Protein AF-A0A8H6ISB4-F1 (afdb_monomer)

InterPro domains:
  IPR008733 Peroxisomal biogenesis factor 11 [PF05648] (95-305)

Organism: NCBI:txid2175873

Radius of gyration: 24.08 Å; Cα contacts (8 Å, |Δi|>4): 233; chains: 1; bounding box: 54×56×69 Å

pLDDT: mean 70.87, std 22.22, range [19.67, 95.62]

Secondary structure (DSSP, 8-state):
--HHHHHHHHHHHHHHTTSTHHHHHHHHHHSHHHHHHHHHHHHHHHHHHHH-HHHHHHHHHHHHHHS-----------------HHHHHHHHHHHHHHHHHHHHHHTTTHHHHHHHHHHHHHH-S---SSHHHHHHHHHHHHHHHHHHHHHHHHHHHHHHHT--TT--SSHHHHHHHHHHHHHHHHHHHHHHHHHHHHHHHHHHHHT-S-TT-----------------------------------S----HHHHHHHHHHHHHHHHHHHHHHHHHHTTSS---HHHHHHHHHHHHHHHHHHHHHHHHHHHHH--

Foldseek 3Di:
DPPVVVVVVVVCVVVCVPDCLVVVVVVVCPPLLNVLLVLLLLLLVLLQCLQPVVVNVVVVVVVCVVPDDPDDDDDDPPPDPPVPVVNVSVVSVVVSLVSVLVSLVSLLCCLVVLVVVLVVLVPDPDADPDPLSNVLSVLLSLLSNLLSLLNNLSNVLSQCSVVDPPRNPQDPVVSVVSNLVSLVSNLSSLVSVLVSLVSVLVCLVVVVDPLPPDDPLPPPDDDPDDDDDDDDDDDDDDDDDDDDDDDDDDPDSSNVSSVVSVLSSLLSVLVSCPSCVVNVVDVDRSNSNSVSSNSSSVSVVVVVVVVSVVVVVVVD

Sequence (316 aa):
MRSQTWSQLVRFCTDASTSGLVTDCLRVIIEADGIERLLRLMQAVLQTISSFRYPFLATLHLVLLVFQPTCISQNANIQNCNIDAASLYLVLFGLRDRLNLARRFFRLFRFLDAFSTVYVDLGSAKRPENALLRFVSYIDLLARTFNGMYLLTEALTLIDALQVDGLALLGKAKERVLKIEAMRFWFVALVSGICATLLRLYGTLRQDFPAGNAPSSTEMAPQKSPNTTRESVELSDGSRNASGGPPSGKQGPRSFEAGKLLRRLAALIFDVFIPGSVLGLVPAKSGIVGLAMICSSILTALDVWDRCGREVKAAR

Mean predicted aligned error: 14.25 Å

Solvent-accessible surface area (backbone atoms only — not comparable to full-atom values): 18054 Å² total; per-residue (Å²): 141,74,69,67,61,56,58,48,50,52,52,48,54,60,61,34,73,80,44,75,54,50,56,52,55,47,47,56,43,68,34,67,68,31,44,39,50,50,42,50,34,53,32,16,50,44,38,26,55,66,55,41,52,68,68,49,51,52,48,50,51,49,47,51,67,72,64,57,71,95,69,90,73,87,88,72,93,73,71,82,81,75,72,51,68,67,60,55,47,52,51,46,51,52,50,34,54,52,38,53,53,53,43,48,61,73,39,46,66,51,23,56,56,29,46,50,52,48,51,53,62,70,67,47,86,84,67,61,85,51,67,66,58,39,51,37,50,50,32,43,43,50,15,36,48,27,40,16,51,17,33,45,40,51,41,66,40,43,55,44,71,65,69,51,88,94,54,56,81,67,40,76,70,50,42,53,54,45,54,53,51,24,36,50,29,39,40,54,14,39,54,31,40,43,53,29,45,49,54,48,46,52,28,54,73,69,64,81,41,71,97,73,73,70,69,74,67,85,55,80,73,80,85,78,82,91,83,84,90,79,91,88,81,90,82,90,83,89,79,89,80,90,82,91,76,84,96,69,83,87,73,51,78,59,58,55,51,49,50,53,46,49,50,53,43,51,30,42,58,31,53,43,46,53,38,28,34,76,70,65,78,35,99,59,53,68,32,57,40,12,49,29,41,39,52,24,44,52,53,58,48,50,53,52,51,56,48,53,55,47,53,56,63,72,78,106

Structure (mmCIF, N/CA/C/O backbone):
data_AF-A0A8H6ISB4-F1
#
_entry.id   AF-A0A8H6ISB4-F1
#
loop_
_atom_site.group_PDB
_atom_site.id
_atom_site.type_symbol
_atom_site.label_atom_id
_atom_site.label_alt_id
_atom_site.label_comp_id
_atom_site.label_asym_id
_atom_site.label_entity_id
_atom_site.label_seq_id
_atom_site.pdbx_PDB_ins_code
_atom_site.Cartn_x
_atom_site.Cartn_y
_atom_site.Cartn_z
_atom_site.occupancy
_atom_site.B_iso_or_equiv
_atom_site.auth_seq_id
_atom_site.auth_comp_id
_atom_site.auth_asym_id
_atom_site.auth_atom_id
_atom_site.pdbx_PDB_model_num
ATOM 1 N N . MET A 1 1 ? -16.417 30.908 1.334 1.00 40.59 1 MET A N 1
ATOM 2 C CA . MET A 1 1 ? -15.917 29.987 2.388 1.00 40.59 1 MET A CA 1
ATOM 3 C C . MET A 1 1 ? -14.678 29.148 1.993 1.00 40.59 1 MET A C 1
ATOM 5 O O . MET A 1 1 ? -14.388 28.181 2.678 1.00 40.59 1 MET A O 1
ATOM 9 N N . ARG A 1 2 ? -13.886 29.508 0.960 1.00 39.62 2 ARG A N 1
ATOM 10 C CA . ARG A 1 2 ? -12.607 28.827 0.608 1.00 39.62 2 ARG A CA 1
ATOM 11 C C . ARG A 1 2 ? -11.344 29.694 0.779 1.00 39.62 2 ARG A C 1
ATOM 13 O O . ARG A 1 2 ? -10.242 29.188 0.617 1.00 39.62 2 ARG A O 1
ATOM 20 N N . SER A 1 3 ? -11.483 30.982 1.107 1.00 35.59 3 SER A N 1
ATOM 21 C CA . SER A 1 3 ? -10.355 31.927 1.202 1.00 35.59 3 SER A CA 1
ATOM 22 C C . SER A 1 3 ? -9.713 32.016 2.594 1.00 35.59 3 SER A C 1
ATOM 24 O O . SER A 1 3 ? -8.571 32.454 2.697 1.00 35.59 3 SER A O 1
ATOM 26 N N . GLN A 1 4 ? -10.399 31.567 3.655 1.00 39.00 4 GLN A N 1
ATOM 27 C CA . GLN A 1 4 ? -9.862 31.586 5.025 1.00 39.00 4 GLN A CA 1
ATOM 28 C C . GLN A 1 4 ? -8.880 30.442 5.313 1.00 39.00 4 GLN A C 1
ATOM 30 O O . GLN A 1 4 ? -8.012 30.589 6.164 1.00 39.00 4 GLN A O 1
ATOM 35 N N . THR A 1 5 ? -8.962 29.319 4.598 1.00 50.78 5 THR A N 1
ATOM 36 C CA . THR A 1 5 ? -8.071 28.173 4.833 1.00 50.78 5 THR A CA 1
ATOM 37 C C . THR A 1 5 ? -6.660 28.423 4.320 1.00 50.78 5 THR A C 1
ATOM 39 O O . THR A 1 5 ? -5.714 28.043 4.991 1.00 50.78 5 THR A O 1
ATOM 42 N N . TRP A 1 6 ? -6.492 29.112 3.187 1.00 37.78 6 TRP A N 1
ATOM 43 C CA . TRP A 1 6 ? -5.168 29.391 2.613 1.00 37.78 6 TRP A CA 1
ATOM 44 C C . TRP A 1 6 ? -4.384 30.449 3.386 1.00 37.78 6 TRP A C 1
ATOM 46 O O . TRP A 1 6 ? -3.190 30.289 3.605 1.00 37.78 6 TRP A O 1
ATOM 56 N N . SER A 1 7 ? -5.048 31.502 3.858 1.00 37.47 7 SER A N 1
ATOM 57 C CA . SER A 1 7 ? -4.406 32.532 4.683 1.00 37.47 7 SER A CA 1
ATOM 58 C C . SER A 1 7 ? -4.073 32.019 6.090 1.00 37.47 7 SER A C 1
ATOM 60 O O . SER A 1 7 ? -3.064 32.436 6.654 1.00 37.47 7 SER A O 1
ATOM 62 N N . GLN A 1 8 ? -4.838 31.058 6.626 1.00 47.25 8 GLN A N 1
ATOM 63 C CA . GLN A 1 8 ? -4.436 30.321 7.829 1.00 47.25 8 GLN A CA 1
ATOM 64 C C . GLN A 1 8 ? -3.320 29.307 7.568 1.00 47.25 8 GLN A C 1
ATOM 66 O O . GLN A 1 8 ? -2.456 29.164 8.422 1.00 47.25 8 GLN A O 1
ATOM 71 N N . LEU A 1 9 ? -3.275 28.672 6.392 1.00 44.53 9 LEU A N 1
ATOM 72 C CA . LEU A 1 9 ? -2.182 27.779 5.993 1.00 44.53 9 LEU A CA 1
ATOM 73 C C . LEU A 1 9 ? -0.852 28.540 5.888 1.00 44.53 9 LEU A C 1
ATOM 75 O O . LEU A 1 9 ? 0.153 28.096 6.425 1.00 44.53 9 LEU A O 1
ATOM 79 N N . VAL A 1 10 ? -0.864 29.718 5.254 1.00 49.31 10 VAL A N 1
ATOM 80 C CA . VAL A 1 10 ? 0.325 30.569 5.103 1.00 49.31 10 VAL A CA 1
ATOM 81 C C . VAL A 1 10 ? 0.765 31.125 6.454 1.00 49.31 10 VAL A C 1
ATOM 83 O O . VAL A 1 10 ? 1.941 31.010 6.774 1.00 49.31 10 VAL A O 1
ATOM 86 N N . ARG A 1 11 ? -0.165 31.631 7.284 1.00 48.59 11 ARG A N 1
ATOM 87 C CA . ARG A 1 11 ? 0.162 32.108 8.640 1.00 48.59 11 ARG A CA 1
ATOM 88 C C . ARG A 1 11 ? 0.711 30.991 9.530 1.00 48.59 11 ARG A C 1
ATOM 90 O O . ARG A 1 11 ? 1.708 31.217 10.204 1.00 48.59 11 ARG A O 1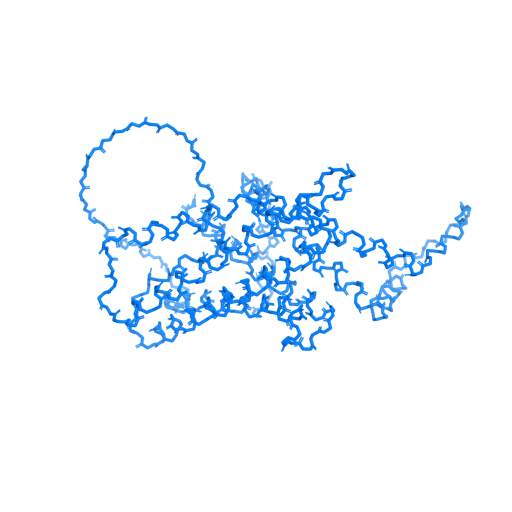
ATOM 97 N N . PHE A 1 12 ? 0.136 29.790 9.458 1.00 49.59 12 PHE A N 1
ATOM 98 C CA . PHE A 1 12 ? 0.625 28.609 10.172 1.00 49.59 12 PHE A CA 1
ATOM 99 C C . PHE A 1 12 ? 2.007 28.162 9.681 1.00 49.59 12 PHE A C 1
ATOM 101 O O . PHE A 1 12 ? 2.844 27.808 10.499 1.00 49.59 12 PHE A O 1
ATOM 108 N N . CYS A 1 13 ? 2.297 28.234 8.378 1.00 43.19 13 CYS A N 1
ATOM 109 C CA . CYS A 1 13 ? 3.636 27.951 7.854 1.00 43.19 13 CYS A CA 1
ATOM 110 C C . CYS A 1 13 ? 4.685 28.980 8.315 1.00 43.19 13 CYS A C 1
ATOM 112 O O . CYS A 1 13 ? 5.812 28.590 8.608 1.00 43.19 13 CYS A O 1
ATOM 114 N N . THR A 1 14 ? 4.328 30.265 8.433 1.00 48.50 14 THR A N 1
ATOM 115 C CA . THR A 1 14 ? 5.225 31.293 9.001 1.00 48.50 14 THR A CA 1
ATOM 116 C C . THR A 1 14 ? 5.439 31.148 10.510 1.00 48.50 14 THR A C 1
ATOM 118 O O . THR A 1 14 ? 6.574 31.292 10.950 1.00 48.50 14 THR A O 1
ATOM 121 N N . ASP A 1 15 ? 4.410 30.802 11.293 1.00 44.00 15 ASP A N 1
ATOM 122 C CA . ASP A 1 15 ? 4.543 30.585 12.749 1.00 44.00 15 ASP A CA 1
ATOM 123 C C . ASP A 1 15 ? 5.196 29.230 13.096 1.00 44.00 15 ASP A C 1
ATOM 125 O O . ASP A 1 15 ? 5.860 29.089 14.122 1.00 44.00 15 ASP A O 1
ATOM 129 N N . ALA A 1 16 ? 5.059 28.215 12.238 1.00 45.88 16 ALA A N 1
ATOM 130 C CA . ALA A 1 16 ? 5.734 26.928 12.416 1.00 45.88 16 ALA A CA 1
ATOM 131 C C . ALA A 1 16 ? 7.253 27.031 12.185 1.00 45.88 16 ALA A C 1
ATOM 133 O O . ALA A 1 16 ? 8.009 26.249 12.757 1.00 45.88 16 ALA A O 1
ATOM 134 N N . SER A 1 17 ? 7.713 28.012 11.399 1.00 44.78 17 SER A N 1
ATOM 135 C CA . SER A 1 17 ? 9.134 28.214 11.089 1.00 44.78 17 SER A CA 1
ATOM 136 C C . SER A 1 17 ? 9.990 28.633 12.296 1.00 44.78 17 SER A C 1
ATOM 138 O O . SER A 1 17 ? 11.215 28.595 12.195 1.00 44.78 17 SER A O 1
ATOM 140 N N . THR A 1 18 ? 9.385 29.030 13.419 1.00 48.88 18 THR A N 1
ATOM 141 C CA . THR A 1 18 ? 10.084 29.511 14.628 1.00 48.88 18 THR A CA 1
ATOM 142 C C . THR A 1 18 ? 9.987 28.566 15.830 1.00 48.88 18 THR A C 1
ATOM 144 O O . THR A 1 18 ? 10.591 28.834 16.865 1.00 48.88 18 THR A O 1
ATOM 147 N N . SER A 1 19 ? 9.288 27.435 15.714 1.00 51.38 19 SER A N 1
ATOM 148 C CA . SER A 1 19 ? 9.124 26.453 16.795 1.00 51.38 19 SER A CA 1
ATOM 149 C C . SER A 1 19 ? 9.676 25.088 16.373 1.00 51.38 19 SER A C 1
ATOM 151 O O . SER A 1 19 ? 9.728 24.783 15.184 1.00 51.38 19 SER A O 1
ATOM 153 N N . GLY A 1 20 ? 10.059 24.224 17.325 1.00 55.28 20 GLY A N 1
ATOM 154 C CA . GLY A 1 20 ? 10.520 22.834 17.088 1.00 55.28 20 GLY A CA 1
ATOM 155 C C . GLY A 1 20 ? 9.545 21.924 16.309 1.00 55.28 20 GLY A C 1
ATOM 156 O O . GLY A 1 20 ? 9.798 20.744 16.117 1.00 55.28 20 GLY A O 1
ATOM 157 N N . LEU A 1 21 ? 8.458 22.498 15.809 1.00 56.12 21 LEU A N 1
ATOM 158 C CA . LEU A 1 21 ? 7.312 21.93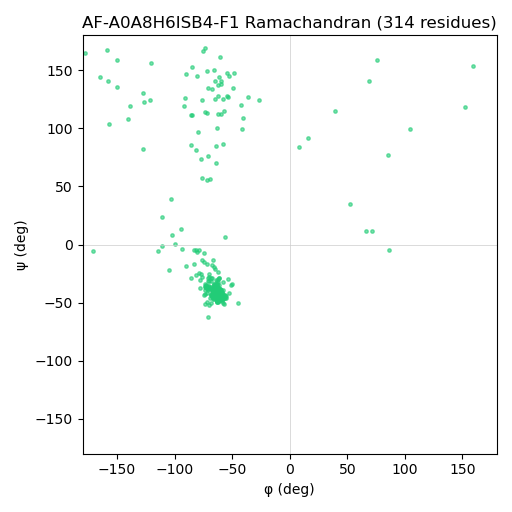7 15.118 1.00 56.12 21 LEU A CA 1
ATOM 159 C C . LEU A 1 21 ? 7.609 21.607 13.645 1.00 56.12 21 LEU A C 1
ATOM 161 O O . LEU A 1 21 ? 7.171 20.570 13.145 1.00 56.12 21 LEU A O 1
ATOM 165 N N . VAL A 1 22 ? 8.407 22.438 12.955 1.00 61.31 22 VAL A N 1
ATOM 166 C CA . VAL A 1 22 ? 8.986 22.059 11.650 1.00 61.31 22 VAL A CA 1
ATOM 167 C C . VAL A 1 22 ? 9.923 20.874 11.835 1.00 61.31 22 VAL A C 1
ATOM 169 O O . VAL A 1 22 ? 9.891 19.950 11.030 1.00 61.31 22 VAL A O 1
ATOM 172 N N . THR A 1 23 ? 10.690 20.845 12.923 1.00 59.94 23 THR A N 1
ATOM 173 C CA . THR A 1 23 ? 11.586 19.732 13.247 1.00 59.94 23 THR A CA 1
ATOM 174 C C . THR A 1 23 ? 10.813 18.438 13.511 1.00 59.94 23 THR A C 1
ATOM 176 O O . THR A 1 23 ? 11.225 17.396 13.012 1.00 59.94 23 THR A O 1
ATOM 179 N N . ASP A 1 24 ? 9.673 18.492 14.204 1.00 62.19 24 ASP A N 1
ATOM 180 C CA . ASP A 1 24 ? 8.828 17.319 14.473 1.00 62.19 24 ASP A CA 1
ATOM 181 C C . ASP A 1 24 ? 8.098 16.818 13.217 1.00 62.19 24 ASP A C 1
ATOM 183 O O . ASP A 1 24 ? 8.082 15.618 12.942 1.00 62.19 24 ASP A O 1
ATOM 187 N N . CYS A 1 25 ? 7.568 17.720 12.384 1.00 61.84 25 CYS A N 1
ATOM 188 C CA . CYS A 1 25 ? 6.976 17.338 11.097 1.00 61.84 25 CYS A CA 1
ATOM 189 C C . CYS A 1 25 ? 8.029 16.769 10.137 1.00 61.84 25 CYS A C 1
ATOM 191 O O . CYS A 1 25 ? 7.788 15.759 9.476 1.00 61.84 25 CYS A O 1
ATOM 193 N N . LEU A 1 26 ? 9.213 17.387 10.076 1.00 63.62 26 LEU A N 1
ATOM 194 C CA . LEU A 1 26 ? 10.339 16.863 9.308 1.00 63.62 26 LEU A CA 1
ATOM 195 C C . LEU A 1 26 ? 10.783 15.511 9.855 1.00 63.62 26 LEU A C 1
ATOM 197 O O . LEU A 1 26 ? 11.050 14.620 9.062 1.00 63.62 26 LEU A O 1
ATOM 201 N N . ARG A 1 27 ? 10.796 15.310 11.176 1.00 64.19 27 ARG A N 1
ATOM 202 C CA . ARG A 1 27 ? 11.126 14.018 11.785 1.00 64.19 27 ARG A CA 1
ATOM 203 C C . ARG A 1 27 ? 10.157 12.928 11.328 1.00 64.19 27 ARG A C 1
ATOM 205 O O . ARG A 1 27 ? 10.622 11.892 10.876 1.00 64.19 27 ARG A O 1
ATOM 212 N N . VAL A 1 28 ? 8.848 13.184 11.334 1.00 66.31 28 VAL A N 1
ATOM 213 C CA . VAL A 1 28 ? 7.834 12.226 10.844 1.00 66.31 28 VAL A CA 1
ATOM 214 C C . VAL A 1 28 ? 7.977 11.945 9.340 1.00 66.31 28 VAL A C 1
ATOM 216 O O . VAL A 1 28 ? 7.742 10.827 8.885 1.00 66.31 28 VAL A O 1
ATOM 219 N N . ILE A 1 29 ? 8.391 12.935 8.544 1.00 66.44 29 ILE A N 1
ATOM 220 C CA . ILE A 1 29 ? 8.666 12.748 7.108 1.00 66.44 29 ILE A CA 1
ATOM 221 C C . ILE A 1 29 ? 9.970 11.962 6.880 1.00 66.44 29 ILE A C 1
ATOM 223 O O . ILE A 1 29 ? 10.056 11.186 5.928 1.00 66.44 29 ILE A O 1
ATOM 227 N N . ILE A 1 30 ? 10.975 12.166 7.733 1.00 69.06 30 ILE A N 1
ATOM 228 C CA . ILE A 1 30 ? 12.309 11.551 7.652 1.00 69.06 30 ILE A CA 1
ATOM 229 C C . ILE A 1 30 ? 12.330 10.150 8.281 1.00 69.06 30 ILE A C 1
ATOM 231 O O . ILE A 1 30 ? 13.228 9.360 7.992 1.00 69.06 30 ILE A O 1
ATOM 235 N N . GLU A 1 31 ? 11.335 9.788 9.093 1.00 76.88 31 GLU A N 1
ATOM 236 C CA . GLU A 1 31 ? 11.133 8.400 9.502 1.00 76.88 31 GLU A CA 1
ATOM 237 C C . GLU A 1 31 ? 11.033 7.485 8.271 1.00 76.88 31 GLU A C 1
ATOM 239 O O . GLU A 1 31 ? 10.539 7.877 7.209 1.00 76.88 31 GLU A O 1
ATOM 244 N N . ALA A 1 32 ? 11.504 6.242 8.409 1.00 70.44 32 ALA A N 1
ATOM 245 C CA . ALA A 1 32 ? 11.580 5.277 7.308 1.00 70.44 32 ALA A CA 1
ATOM 246 C C . ALA A 1 32 ? 10.243 5.131 6.551 1.00 70.44 32 ALA A C 1
ATOM 248 O O . ALA A 1 32 ? 10.217 5.003 5.325 1.00 70.44 32 ALA A O 1
ATOM 249 N N . ASP A 1 33 ? 9.132 5.234 7.280 1.00 71.75 33 ASP A N 1
ATOM 250 C CA . ASP A 1 33 ? 7.775 5.197 6.744 1.00 71.75 33 ASP A CA 1
ATOM 251 C C . ASP A 1 33 ? 7.405 6.442 5.919 1.00 71.75 33 ASP A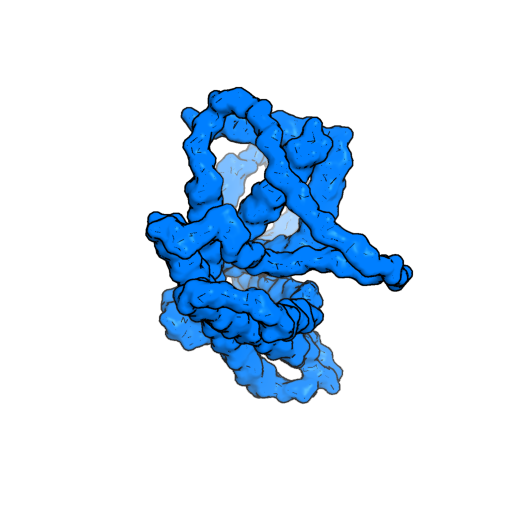 C 1
ATOM 253 O O . ASP A 1 33 ? 6.703 6.328 4.909 1.00 71.75 33 ASP A O 1
ATOM 257 N N . GLY A 1 34 ? 7.862 7.628 6.329 1.00 75.38 34 GLY A N 1
ATOM 258 C CA . GLY A 1 34 ? 7.679 8.880 5.596 1.00 75.38 34 GLY A CA 1
ATOM 259 C C . GLY A 1 34 ? 8.477 8.890 4.292 1.00 75.38 34 GLY A C 1
ATOM 260 O O . GLY A 1 34 ? 7.934 9.219 3.231 1.00 75.38 34 GLY A O 1
ATOM 261 N N . ILE A 1 35 ? 9.721 8.404 4.341 1.00 83.62 35 ILE A N 1
ATOM 262 C CA . ILE A 1 35 ? 10.580 8.252 3.161 1.00 83.62 35 ILE A CA 1
ATOM 263 C C . ILE A 1 35 ? 9.972 7.251 2.172 1.00 83.62 35 ILE A C 1
ATOM 265 O O . ILE A 1 35 ? 9.883 7.546 0.980 1.00 83.62 35 ILE A O 1
ATOM 269 N N . GLU A 1 36 ? 9.483 6.095 2.631 1.00 85.25 36 GLU A N 1
ATOM 270 C CA . GLU A 1 36 ? 8.832 5.113 1.754 1.00 85.25 36 GLU A CA 1
ATOM 271 C C . GLU A 1 36 ? 7.625 5.718 1.012 1.00 85.25 36 GLU A C 1
ATOM 273 O O . GLU A 1 36 ? 7.450 5.512 -0.197 1.00 85.25 36 GLU A O 1
ATOM 278 N N . ARG A 1 37 ? 6.805 6.508 1.718 1.00 83.44 37 ARG A N 1
ATOM 279 C CA . ARG A 1 37 ? 5.641 7.205 1.146 1.00 83.44 37 ARG A CA 1
ATOM 280 C C . ARG A 1 37 ? 6.051 8.268 0.132 1.00 83.44 37 ARG A C 1
ATOM 282 O O . ARG A 1 37 ? 5.415 8.365 -0.921 1.00 83.44 37 ARG A O 1
ATOM 289 N N . LEU A 1 38 ? 7.118 9.019 0.404 1.00 85.62 38 LEU A N 1
ATOM 290 C CA . LEU A 1 38 ? 7.675 9.994 -0.534 1.00 85.62 38 LEU A CA 1
ATOM 291 C C . LEU A 1 38 ? 8.184 9.304 -1.803 1.00 85.62 38 LEU A C 1
ATOM 293 O O . LEU A 1 38 ? 7.817 9.696 -2.909 1.00 85.62 38 LEU A O 1
ATOM 297 N N . LEU A 1 39 ? 8.949 8.221 -1.656 1.00 87.19 39 LEU A N 1
ATOM 298 C CA . LEU A 1 39 ? 9.422 7.416 -2.782 1.00 87.19 39 LEU A CA 1
ATOM 299 C C . LEU A 1 39 ? 8.251 6.831 -3.583 1.00 87.19 39 LEU A C 1
ATOM 301 O O . LEU A 1 39 ? 8.298 6.789 -4.813 1.00 87.19 39 LEU A O 1
ATOM 305 N N . ARG A 1 40 ? 7.169 6.412 -2.910 1.00 88.00 40 ARG A N 1
ATOM 306 C CA . ARG A 1 40 ? 5.934 5.952 -3.564 1.00 88.00 40 ARG A CA 1
ATOM 307 C C . ARG A 1 40 ? 5.282 7.068 -4.378 1.00 88.00 40 ARG A C 1
ATOM 309 O O . ARG A 1 40 ? 4.866 6.797 -5.504 1.00 88.00 40 ARG A O 1
ATOM 316 N N . LEU A 1 41 ? 5.226 8.290 -3.851 1.00 88.06 41 LEU A N 1
ATOM 317 C CA . LEU A 1 41 ? 4.700 9.450 -4.570 1.00 88.06 41 LEU A CA 1
ATOM 318 C C . LEU A 1 41 ? 5.577 9.803 -5.780 1.00 88.06 41 LEU A C 1
ATOM 320 O O . LEU A 1 41 ? 5.054 9.969 -6.879 1.00 88.06 41 LEU A O 1
ATOM 324 N N . MET A 1 42 ? 6.903 9.839 -5.614 1.00 86.94 42 MET A N 1
ATOM 325 C CA . MET A 1 42 ? 7.847 10.091 -6.710 1.00 86.94 42 MET A CA 1
ATOM 326 C C . MET A 1 42 ? 7.707 9.053 -7.826 1.00 86.94 42 MET A C 1
ATOM 328 O O . MET A 1 42 ? 7.603 9.410 -8.999 1.00 86.94 42 MET A O 1
ATOM 332 N N . GLN A 1 43 ? 7.626 7.767 -7.471 1.00 89.50 43 GLN A N 1
ATOM 333 C CA . GLN A 1 43 ? 7.388 6.698 -8.438 1.00 89.50 43 GLN A CA 1
ATOM 334 C C . GLN A 1 43 ? 6.067 6.901 -9.194 1.00 89.50 43 GLN A C 1
ATOM 336 O O . GLN A 1 43 ? 6.020 6.715 -10.411 1.00 89.50 43 GLN A O 1
ATOM 341 N N . ALA A 1 44 ? 5.001 7.285 -8.491 1.00 87.50 44 ALA A N 1
ATOM 342 C CA . ALA A 1 44 ? 3.685 7.505 -9.082 1.00 87.50 44 ALA A CA 1
ATOM 343 C C . ALA A 1 44 ? 3.678 8.693 -10.059 1.00 87.50 44 ALA A C 1
ATOM 345 O O . ALA A 1 44 ? 3.096 8.608 -11.144 1.00 87.50 44 ALA A O 1
ATOM 346 N N . VAL A 1 45 ? 4.381 9.775 -9.714 1.00 86.38 45 VAL A N 1
ATOM 347 C CA . VAL A 1 45 ? 4.570 10.944 -10.583 1.00 86.38 45 VAL A CA 1
ATOM 348 C C . VAL A 1 45 ? 5.333 10.556 -11.848 1.00 86.38 45 VAL A C 1
ATOM 350 O O . VAL A 1 45 ? 4.854 10.820 -12.948 1.00 86.38 45 VAL A O 1
ATOM 353 N N . LEU A 1 46 ? 6.458 9.847 -11.724 1.00 85.12 46 LEU A N 1
ATOM 354 C CA . LEU A 1 46 ? 7.238 9.389 -12.881 1.00 85.12 46 LEU A CA 1
ATOM 355 C C . LEU A 1 46 ? 6.441 8.430 -13.777 1.00 85.12 46 LEU A C 1
ATOM 357 O O . LEU A 1 46 ? 6.493 8.524 -15.005 1.00 85.12 46 LEU A O 1
ATOM 361 N N . GLN A 1 47 ? 5.652 7.535 -13.183 1.00 85.69 47 GLN A N 1
ATOM 362 C CA . GLN A 1 47 ? 4.750 6.645 -13.915 1.00 85.69 47 GLN A CA 1
ATOM 363 C C . GLN A 1 47 ? 3.652 7.417 -14.663 1.00 85.69 47 GLN A C 1
ATOM 365 O O . GLN A 1 47 ? 3.297 7.063 -15.788 1.00 85.69 47 GLN A O 1
ATOM 370 N N . THR A 1 48 ? 3.130 8.485 -14.065 1.00 85.31 48 THR A N 1
ATOM 371 C CA . THR A 1 48 ? 2.128 9.356 -14.691 1.00 85.31 48 THR A CA 1
ATOM 372 C C . THR A 1 48 ? 2.749 10.130 -15.856 1.00 85.31 48 THR A C 1
ATOM 374 O O . THR A 1 48 ? 2.249 10.047 -16.976 1.00 85.31 48 THR A O 1
ATOM 377 N N . ILE A 1 49 ? 3.893 10.787 -15.639 1.00 81.12 49 ILE A N 1
ATOM 378 C CA . ILE A 1 49 ? 4.611 11.562 -16.666 1.00 81.12 49 ILE A CA 1
ATOM 379 C C . ILE A 1 49 ? 4.997 10.678 -17.859 1.00 81.12 49 ILE A C 1
ATOM 381 O O . ILE A 1 49 ? 4.752 11.045 -19.006 1.00 81.12 49 ILE A O 1
ATOM 385 N N . SER A 1 50 ? 5.539 9.483 -17.602 1.00 77.25 50 SER A N 1
ATOM 386 C CA . SER A 1 50 ? 5.909 8.536 -18.666 1.00 77.25 50 SER A CA 1
ATOM 387 C C . SER A 1 50 ? 4.706 8.032 -19.472 1.00 77.25 50 SER A C 1
ATOM 389 O O . SER A 1 50 ? 4.840 7.771 -20.666 1.00 77.25 50 SER A O 1
ATOM 391 N N . SER A 1 51 ? 3.524 7.932 -18.856 1.00 78.31 51 SER A N 1
ATOM 392 C CA . SER A 1 51 ? 2.313 7.425 -19.514 1.00 78.31 51 SER A CA 1
ATOM 393 C C . SER A 1 51 ? 1.530 8.503 -20.278 1.00 78.31 51 SER A C 1
ATOM 395 O O . SER A 1 51 ? 0.870 8.190 -21.266 1.00 78.31 51 SER A O 1
ATOM 397 N N . PHE A 1 52 ? 1.602 9.769 -19.854 1.00 72.38 52 PHE A N 1
ATOM 398 C CA . PHE A 1 52 ? 0.885 10.907 -20.449 1.00 72.38 52 PHE A CA 1
ATOM 399 C C . PHE A 1 52 ? 1.791 11.787 -21.329 1.00 72.38 52 PHE A C 1
ATOM 401 O O . PHE A 1 52 ? 1.662 13.010 -21.363 1.00 72.38 52 PHE A O 1
ATOM 408 N N . ARG A 1 53 ? 2.693 11.145 -22.080 1.00 65.12 53 ARG A N 1
ATOM 409 C CA . ARG A 1 53 ? 3.741 11.758 -22.914 1.00 65.12 53 ARG A CA 1
ATOM 410 C C . ARG A 1 53 ? 3.275 12.945 -23.768 1.00 65.12 53 ARG A C 1
ATOM 412 O O . ARG A 1 53 ? 3.905 13.992 -23.730 1.00 65.12 53 ARG A O 1
ATOM 419 N N . TYR A 1 54 ? 2.184 12.800 -24.518 1.00 59.56 54 TYR A N 1
ATOM 420 C CA . TYR A 1 54 ? 1.703 13.834 -25.445 1.00 59.56 54 TYR A CA 1
ATOM 421 C C . TYR A 1 54 ? 1.042 15.042 -24.760 1.00 59.56 54 TYR A C 1
ATOM 423 O O . TYR A 1 54 ? 1.468 16.163 -25.031 1.00 59.56 54 TYR A O 1
ATOM 431 N N . PRO A 1 55 ? 0.062 14.881 -23.848 1.00 61.28 55 PRO A N 1
ATOM 432 C CA . PRO A 1 55 ? -0.539 16.029 -23.171 1.00 61.28 55 PRO A CA 1
ATOM 433 C C . PRO A 1 55 ? 0.430 16.722 -22.203 1.00 61.28 55 PRO A C 1
ATOM 435 O O . PRO A 1 55 ? 0.347 17.938 -22.062 1.00 61.28 55 PRO A O 1
ATOM 438 N N . PHE A 1 56 ? 1.369 15.994 -21.580 1.00 60.12 56 PHE A N 1
ATOM 439 C CA . PHE A 1 56 ? 2.373 16.574 -20.679 1.00 60.12 56 PHE A CA 1
ATOM 440 C C . PHE A 1 56 ? 3.454 17.360 -21.430 1.00 60.12 56 PHE A C 1
ATOM 442 O O . PHE A 1 56 ? 3.779 18.468 -21.024 1.00 60.12 56 PHE A O 1
ATOM 449 N N . LEU A 1 57 ? 3.970 16.847 -22.555 1.00 60.94 57 LEU A N 1
ATOM 450 C CA . LEU A 1 57 ? 4.892 17.617 -23.401 1.00 60.94 57 LEU A CA 1
ATOM 451 C C . LEU A 1 57 ? 4.200 18.842 -24.010 1.00 60.94 57 LEU A C 1
ATOM 453 O O . LEU A 1 57 ? 4.805 19.905 -24.046 1.00 60.94 57 LEU A O 1
ATOM 457 N N . ALA A 1 58 ? 2.929 18.731 -24.412 1.00 57.78 58 ALA A N 1
ATOM 458 C CA . ALA A 1 58 ? 2.159 19.868 -24.913 1.00 57.78 58 ALA A CA 1
ATOM 459 C C . ALA A 1 58 ? 1.920 20.935 -23.831 1.00 57.78 58 ALA A C 1
ATOM 461 O O . ALA A 1 58 ? 2.089 22.120 -24.099 1.00 57.78 58 ALA A O 1
ATOM 462 N N . THR A 1 59 ? 1.582 20.538 -22.599 1.00 60.47 59 THR A N 1
ATOM 463 C CA . THR A 1 59 ? 1.405 21.490 -21.487 1.00 60.47 59 THR A CA 1
ATOM 464 C C . THR A 1 59 ? 2.723 22.059 -20.986 1.00 60.47 59 THR A C 1
ATOM 466 O O . THR A 1 59 ? 2.770 23.245 -20.705 1.00 60.47 59 THR A O 1
ATOM 469 N N . LEU A 1 60 ? 3.804 21.281 -20.923 1.00 61.28 60 LEU A N 1
ATOM 470 C CA . LEU A 1 60 ? 5.131 21.772 -20.546 1.00 61.28 60 LEU A CA 1
ATOM 471 C C . LEU A 1 60 ? 5.696 22.718 -21.613 1.00 61.28 60 LEU A C 1
ATOM 473 O O . LEU A 1 60 ? 6.276 23.739 -21.263 1.00 61.28 60 LEU A O 1
ATOM 477 N N . HIS A 1 61 ? 5.473 22.434 -22.898 1.00 60.56 61 HIS A N 1
ATOM 478 C CA . HIS A 1 61 ? 5.820 23.339 -23.994 1.00 60.56 61 HIS A CA 1
ATOM 479 C C . HIS A 1 61 ? 4.984 24.626 -23.952 1.00 60.56 61 HIS A C 1
ATOM 481 O O . HIS A 1 61 ? 5.533 25.710 -24.104 1.00 60.56 61 HIS A O 1
ATOM 487 N N . LEU A 1 62 ? 3.683 24.531 -23.655 1.00 56.69 62 LEU A N 1
ATOM 488 C CA . LEU A 1 62 ? 2.799 25.689 -23.488 1.00 56.69 62 LEU A CA 1
ATOM 489 C C . LEU A 1 62 ? 3.167 26.513 -22.245 1.00 56.69 62 LEU A C 1
ATOM 491 O O . LEU A 1 62 ? 3.201 27.733 -22.308 1.00 56.69 62 LEU A O 1
ATOM 495 N N . VAL A 1 63 ? 3.522 25.868 -21.133 1.00 65.00 63 VAL A N 1
ATOM 496 C CA . VAL A 1 63 ? 4.016 26.525 -19.916 1.00 65.00 63 VAL A CA 1
ATOM 497 C C . VAL A 1 63 ? 5.377 27.172 -20.170 1.00 65.00 63 VAL A C 1
ATOM 499 O O . VAL A 1 63 ? 5.553 28.320 -19.801 1.00 65.00 63 VAL A O 1
ATOM 502 N N . LEU A 1 64 ? 6.318 26.518 -20.858 1.00 62.94 64 LEU A N 1
ATOM 503 C CA . LEU A 1 64 ? 7.590 27.140 -21.250 1.00 62.94 64 LEU A CA 1
ATOM 504 C C . LEU A 1 64 ? 7.395 28.318 -22.213 1.00 62.94 64 LEU A C 1
ATOM 506 O O . LEU A 1 64 ? 8.117 29.300 -22.094 1.00 62.94 64 LEU A O 1
ATOM 510 N N . LEU A 1 65 ? 6.411 28.255 -23.118 1.00 56.50 65 LEU A N 1
ATOM 511 C CA . LEU A 1 65 ? 6.025 29.378 -23.982 1.00 56.50 65 LEU A CA 1
ATOM 512 C C . LEU A 1 65 ? 5.411 30.539 -23.186 1.00 56.50 65 LEU A C 1
ATOM 514 O O . LEU A 1 65 ? 5.670 31.694 -23.500 1.00 56.50 65 LEU A O 1
ATOM 518 N N . VAL A 1 66 ? 4.624 30.243 -22.149 1.00 61.50 66 VAL A N 1
ATOM 519 C CA . VAL A 1 66 ? 3.989 31.248 -21.277 1.00 61.50 66 VAL A CA 1
ATOM 520 C C . VAL A 1 66 ? 4.974 31.843 -20.262 1.00 61.50 66 VAL A C 1
ATOM 522 O O . VAL A 1 66 ? 4.838 33.004 -19.889 1.00 61.50 66 VAL A O 1
ATOM 525 N N . PHE A 1 67 ? 5.968 31.069 -19.823 1.00 53.53 67 PHE A N 1
ATOM 526 C CA . PHE A 1 67 ? 6.958 31.462 -18.820 1.00 53.53 67 PHE A CA 1
ATOM 527 C C . PHE A 1 67 ? 8.317 31.853 -19.405 1.00 53.53 67 PHE A C 1
ATOM 529 O O . PHE A 1 67 ? 9.234 32.064 -18.616 1.00 53.53 67 PHE A O 1
ATOM 536 N N . GLN A 1 68 ? 8.485 31.984 -20.729 1.00 50.22 68 GLN A N 1
ATOM 537 C CA . GLN A 1 68 ? 9.681 32.642 -21.263 1.00 50.22 68 GLN A CA 1
ATOM 538 C C . GLN A 1 68 ? 9.723 34.081 -20.728 1.00 50.22 68 GLN A C 1
ATOM 540 O O . GLN A 1 68 ? 8.895 34.901 -21.132 1.00 50.22 68 GLN A O 1
ATOM 545 N N . PRO A 1 69 ? 10.684 34.442 -19.856 1.00 45.88 69 PRO A N 1
ATOM 546 C CA . PRO A 1 69 ? 10.999 35.839 -19.668 1.00 45.88 69 PRO A CA 1
ATOM 547 C C . PRO A 1 69 ? 11.703 36.280 -20.951 1.00 45.88 69 PRO A C 1
ATOM 549 O O . PRO A 1 69 ? 12.579 35.584 -21.469 1.00 45.88 69 PRO A O 1
ATOM 552 N N . THR A 1 70 ? 11.325 37.435 -21.478 1.00 45.50 70 THR A N 1
ATOM 553 C CA . THR A 1 70 ? 12.075 38.146 -22.511 1.00 45.50 70 THR A CA 1
ATOM 554 C C . THR A 1 70 ? 13.493 38.435 -22.011 1.00 45.50 70 THR A C 1
ATOM 556 O O . THR A 1 70 ? 13.760 39.498 -21.462 1.00 45.50 70 THR A O 1
ATOM 559 N N . CYS A 1 71 ? 14.404 37.488 -22.196 1.00 35.12 71 CYS A N 1
ATOM 560 C CA . CYS A 1 71 ? 15.836 37.678 -22.031 1.00 35.12 71 CYS A CA 1
ATOM 561 C C . CYS A 1 71 ? 16.505 37.197 -23.316 1.00 35.12 71 CYS A C 1
ATOM 563 O O . CYS A 1 71 ? 16.974 36.065 -23.420 1.00 35.12 71 CYS A O 1
ATOM 565 N N . ILE A 1 72 ? 16.522 38.078 -24.315 1.00 46.91 72 ILE A N 1
ATOM 566 C CA . ILE A 1 72 ? 17.519 38.024 -25.377 1.00 46.91 72 ILE A CA 1
ATOM 567 C C . ILE A 1 72 ? 18.870 38.244 -24.689 1.00 46.91 72 ILE A C 1
ATOM 569 O O . ILE A 1 72 ? 19.132 39.329 -24.180 1.00 46.91 72 ILE A O 1
ATOM 573 N N . SER A 1 73 ? 19.722 37.224 -24.666 1.00 37.66 73 SER A N 1
ATOM 574 C CA . SER A 1 73 ? 21.164 37.430 -24.568 1.00 37.66 73 SER A CA 1
ATOM 575 C C . SER A 1 73 ? 21.862 36.428 -25.475 1.00 37.66 73 SER A C 1
ATOM 577 O O . SER A 1 73 ? 21.858 35.218 -25.249 1.00 37.66 73 SER A O 1
ATOM 579 N N . GLN A 1 74 ? 22.386 36.983 -26.562 1.00 49.88 74 GLN A N 1
ATOM 580 C CA . GLN A 1 74 ? 23.327 36.383 -27.493 1.00 49.88 74 GLN A CA 1
ATOM 581 C C . GLN A 1 74 ? 24.546 35.838 -26.729 1.00 49.88 74 GLN A C 1
ATOM 583 O O . GLN A 1 74 ? 25.023 36.468 -25.791 1.00 49.88 74 GLN A O 1
ATOM 588 N N . ASN A 1 75 ? 25.089 34.721 -27.217 1.00 47.75 75 ASN A N 1
ATOM 589 C CA . ASN A 1 75 ? 26.363 34.098 -26.829 1.00 47.75 75 ASN A CA 1
ATOM 590 C C . ASN A 1 75 ? 26.339 33.153 -25.620 1.00 47.75 75 ASN A C 1
ATOM 592 O O . ASN A 1 75 ? 26.905 33.427 -24.569 1.00 47.75 75 ASN A O 1
ATOM 596 N N . ALA A 1 76 ? 25.848 31.938 -25.854 1.00 39.47 76 ALA A N 1
ATOM 597 C CA . ALA A 1 76 ? 26.561 30.746 -25.411 1.00 39.47 76 ALA A CA 1
ATOM 598 C C . ALA A 1 76 ? 26.246 29.601 -26.371 1.00 39.47 76 ALA A C 1
ATOM 600 O O . ALA A 1 76 ? 25.105 29.401 -26.778 1.00 39.47 76 ALA A O 1
ATOM 601 N N . ASN A 1 77 ? 27.291 28.876 -26.741 1.00 43.81 77 ASN A N 1
ATOM 602 C CA . ASN A 1 77 ? 27.299 27.685 -27.573 1.00 43.81 77 ASN A CA 1
ATOM 603 C C . ASN A 1 77 ? 26.529 26.541 -26.877 1.00 43.81 77 ASN A C 1
ATOM 605 O O . ASN A 1 77 ? 27.124 25.592 -26.376 1.00 43.81 77 ASN A O 1
ATOM 609 N N . ILE A 1 78 ? 25.200 26.655 -26.775 1.00 46.53 78 ILE A N 1
ATOM 610 C CA . ILE A 1 78 ? 24.324 25.565 -26.343 1.00 46.53 78 ILE A CA 1
ATOM 611 C C . ILE A 1 78 ? 24.116 24.695 -27.573 1.00 46.53 78 ILE A C 1
ATOM 613 O O . ILE A 1 78 ? 23.145 24.808 -28.317 1.00 46.53 78 ILE A O 1
ATOM 617 N N . GLN A 1 79 ? 25.117 23.856 -27.801 1.00 44.38 79 GLN A N 1
ATOM 618 C CA . GLN A 1 79 ? 25.037 22.685 -28.646 1.00 44.38 79 GLN A CA 1
ATOM 619 C C . GLN A 1 79 ? 23.698 21.988 -28.368 1.00 44.38 79 GLN A C 1
ATOM 621 O O . GLN A 1 79 ? 23.400 21.635 -27.227 1.00 44.38 79 GLN A O 1
ATOM 626 N N . ASN A 1 80 ? 22.875 21.878 -29.412 1.00 45.53 80 ASN A N 1
ATOM 627 C CA . ASN A 1 80 ? 21.537 21.297 -29.402 1.00 45.53 80 ASN A CA 1
ATOM 628 C C . ASN A 1 80 ? 21.489 20.017 -28.556 1.00 45.53 80 ASN A C 1
ATOM 630 O O . ASN A 1 80 ? 21.844 18.938 -29.033 1.00 45.53 80 ASN A O 1
ATOM 634 N N . CYS A 1 81 ? 21.011 20.117 -27.314 1.00 43.94 81 CYS A N 1
ATOM 635 C CA . CYS A 1 81 ? 20.657 18.950 -26.522 1.00 43.94 81 CYS A CA 1
ATOM 636 C C . CYS A 1 81 ? 19.305 18.462 -27.044 1.00 43.94 81 CYS A C 1
ATOM 638 O O . CYS A 1 81 ? 18.254 18.688 -26.445 1.00 43.94 81 CYS A O 1
ATOM 640 N N . ASN A 1 82 ? 19.330 17.857 -28.231 1.00 53.31 82 ASN A N 1
ATOM 641 C CA . ASN A 1 82 ? 18.207 17.114 -28.774 1.00 53.31 82 ASN A CA 1
ATOM 642 C C . ASN A 1 82 ? 18.106 15.836 -27.932 1.00 53.31 82 ASN A C 1
ATOM 644 O O . ASN A 1 82 ? 18.596 14.775 -28.316 1.00 53.31 82 ASN A O 1
ATOM 648 N N . ILE A 1 83 ? 17.572 15.962 -26.712 1.00 59.12 83 ILE A N 1
ATOM 649 C CA . ILE A 1 83 ? 17.251 14.813 -25.873 1.00 59.12 83 ILE A CA 1
ATOM 650 C C . ILE A 1 83 ? 16.178 14.057 -26.635 1.00 59.12 83 ILE A C 1
ATOM 652 O O . ILE A 1 83 ? 15.009 14.448 -26.640 1.00 59.12 83 ILE A O 1
ATOM 656 N N . ASP A 1 84 ? 16.600 12.991 -27.312 1.00 71.56 84 ASP A N 1
ATOM 657 C CA . ASP A 1 84 ? 15.679 12.109 -27.996 1.00 71.56 84 ASP A CA 1
ATOM 658 C C . ASP A 1 84 ? 14.639 11.634 -26.983 1.00 71.56 84 ASP A C 1
ATOM 660 O O . ASP A 1 84 ? 14.936 11.166 -25.876 1.00 71.56 84 ASP A O 1
ATOM 664 N N . ALA A 1 85 ? 13.381 11.811 -27.349 1.00 68.38 85 ALA A N 1
ATOM 665 C CA . ALA A 1 85 ? 12.283 11.572 -26.450 1.00 68.38 85 ALA A CA 1
ATOM 666 C C . ALA A 1 85 ? 12.204 10.074 -26.079 1.00 68.38 85 ALA A C 1
ATOM 668 O O . ALA A 1 85 ? 11.605 9.736 -25.055 1.00 68.38 85 ALA A O 1
ATOM 669 N N . ALA A 1 86 ? 12.782 9.164 -26.875 1.00 73.69 86 ALA A N 1
ATOM 670 C CA . ALA A 1 86 ? 12.938 7.754 -26.502 1.00 73.69 86 ALA A CA 1
ATOM 671 C C . ALA A 1 86 ? 13.944 7.562 -25.350 1.00 73.69 86 ALA A C 1
ATOM 673 O O . ALA A 1 86 ? 13.641 6.859 -24.383 1.00 73.69 86 ALA A O 1
ATOM 674 N N . SER A 1 87 ? 15.082 8.257 -25.389 1.00 77.81 87 SER A N 1
ATOM 675 C CA . SER A 1 87 ? 16.086 8.257 -24.317 1.00 77.81 87 SER A CA 1
ATOM 676 C C . SER A 1 87 ? 15.520 8.791 -23.000 1.00 77.81 87 SER A C 1
ATOM 678 O O . SER A 1 87 ? 15.714 8.179 -21.950 1.00 77.81 87 SER A O 1
ATOM 680 N N . LEU A 1 88 ? 14.732 9.872 -23.044 1.00 76.06 88 LEU A N 1
ATOM 681 C CA . LEU A 1 88 ? 14.052 10.395 -21.852 1.00 76.06 88 LEU A CA 1
ATOM 682 C C . LEU A 1 88 ? 13.084 9.367 -21.243 1.00 76.06 88 LEU A C 1
ATOM 684 O O . LEU A 1 88 ? 13.034 9.203 -20.025 1.00 76.06 88 LEU A O 1
ATOM 688 N N . TYR A 1 89 ? 12.326 8.653 -22.080 1.00 75.31 89 TYR A N 1
ATOM 689 C CA . TYR A 1 89 ? 11.412 7.607 -21.616 1.00 75.31 89 TYR A CA 1
ATOM 690 C C . TYR A 1 89 ? 12.164 6.457 -20.934 1.00 75.31 89 TYR A C 1
ATOM 692 O O . TYR A 1 89 ? 11.762 6.030 -19.852 1.00 75.31 89 TYR A O 1
ATOM 700 N N . LEU A 1 90 ? 13.273 6.000 -21.522 1.00 80.62 90 LEU A N 1
ATOM 701 C CA . LEU A 1 90 ? 14.122 4.957 -20.942 1.00 80.62 90 LEU A CA 1
ATOM 702 C C . LEU A 1 90 ? 14.688 5.367 -19.578 1.00 80.62 90 LEU A C 1
ATOM 704 O O . LEU A 1 90 ? 14.641 4.576 -18.637 1.00 80.62 90 LEU A O 1
ATOM 708 N N . VAL A 1 91 ? 15.158 6.611 -19.442 1.00 82.31 91 VAL A N 1
ATOM 709 C CA . VAL A 1 91 ? 15.669 7.135 -18.166 1.00 82.31 91 VAL A CA 1
ATOM 710 C C . VAL A 1 91 ? 14.561 7.209 -17.114 1.00 82.31 91 VAL A C 1
ATOM 712 O O . VAL A 1 91 ? 14.758 6.755 -15.988 1.00 82.31 91 VAL A O 1
ATOM 715 N N . LEU A 1 92 ? 13.376 7.722 -17.465 1.00 79.50 92 LEU A N 1
ATOM 716 C CA . LEU A 1 92 ? 12.231 7.796 -16.547 1.00 79.50 92 LEU A CA 1
ATOM 717 C C . LEU A 1 92 ? 11.753 6.406 -16.109 1.00 79.50 92 LEU A C 1
ATOM 719 O O . LEU A 1 92 ? 11.417 6.205 -14.939 1.00 79.50 92 LEU A O 1
ATOM 723 N N . PHE A 1 93 ? 11.740 5.448 -17.035 1.00 79.88 93 PHE A N 1
ATOM 724 C CA . PHE A 1 93 ? 11.388 4.062 -16.751 1.00 79.88 93 PHE A CA 1
ATOM 725 C C . PHE A 1 93 ? 12.418 3.404 -15.822 1.00 79.88 93 PHE A C 1
ATOM 727 O O . PHE A 1 93 ? 12.048 2.832 -14.799 1.00 79.88 93 PHE A O 1
ATOM 734 N N . GLY A 1 94 ? 13.712 3.570 -16.106 1.00 82.00 94 GLY A N 1
ATOM 735 C CA . GLY A 1 94 ? 14.782 3.074 -15.241 1.00 82.00 94 GLY A CA 1
ATOM 736 C C . GLY A 1 94 ? 14.740 3.695 -13.842 1.00 82.00 94 GLY A C 1
ATOM 737 O O . GLY A 1 94 ? 14.872 2.988 -12.844 1.00 82.00 94 GLY A O 1
ATOM 738 N N . LEU A 1 95 ? 14.485 5.003 -13.740 1.00 83.88 95 LEU A N 1
ATOM 739 C CA . LEU A 1 95 ? 14.364 5.693 -12.455 1.00 83.88 95 LEU A CA 1
ATOM 740 C C . LEU A 1 95 ? 13.174 5.174 -11.639 1.00 83.88 95 LEU A C 1
ATOM 742 O O . LEU A 1 95 ? 13.302 4.955 -10.435 1.00 83.88 95 LEU A O 1
ATOM 746 N N . ARG A 1 96 ? 12.031 4.924 -12.290 1.00 87.06 96 ARG A N 1
ATOM 747 C CA . ARG A 1 96 ? 10.858 4.302 -11.659 1.00 87.06 96 ARG A CA 1
ATOM 748 C C . ARG A 1 96 ? 11.217 2.950 -11.038 1.00 87.06 96 ARG A C 1
ATOM 750 O O . ARG A 1 96 ? 10.835 2.699 -9.895 1.00 87.06 96 ARG A O 1
ATOM 757 N N . ASP A 1 97 ? 11.948 2.104 -11.757 1.00 85.94 97 ASP A N 1
ATOM 758 C CA . ASP A 1 97 ? 12.344 0.783 -11.262 1.00 85.94 97 ASP A CA 1
ATOM 759 C C . ASP A 1 97 ? 13.330 0.879 -10.092 1.00 85.94 97 ASP A C 1
ATOM 761 O O . ASP A 1 97 ? 13.185 0.158 -9.101 1.00 85.94 97 ASP A O 1
ATOM 765 N N . ARG A 1 98 ? 14.278 1.826 -10.142 1.00 88.44 98 ARG A N 1
ATOM 766 C CA . ARG A 1 98 ? 15.211 2.093 -9.033 1.00 88.44 98 ARG A CA 1
ATOM 767 C C . ARG A 1 98 ? 14.494 2.599 -7.782 1.00 88.44 98 ARG A C 1
ATOM 769 O O . ARG A 1 98 ? 14.793 2.127 -6.689 1.00 88.44 98 ARG A O 1
ATOM 776 N N . LEU A 1 99 ? 13.515 3.494 -7.925 1.00 87.06 99 LEU A N 1
ATOM 777 C CA . LEU A 1 99 ? 12.684 3.944 -6.802 1.00 87.06 99 LEU A CA 1
ATOM 778 C C . LEU A 1 99 ? 11.831 2.805 -6.243 1.00 87.06 99 LEU A C 1
ATOM 780 O O . LEU A 1 99 ? 11.702 2.673 -5.027 1.00 87.06 99 LEU A O 1
ATOM 784 N N . ASN A 1 100 ? 11.284 1.948 -7.108 1.00 87.00 100 ASN A N 1
ATOM 785 C CA . ASN A 1 100 ? 10.542 0.775 -6.665 1.00 87.00 100 ASN A CA 1
ATOM 786 C C . ASN A 1 100 ? 11.426 -0.159 -5.829 1.00 87.00 100 ASN A C 1
ATOM 788 O O . ASN A 1 100 ? 11.005 -0.605 -4.765 1.00 87.00 100 ASN A O 1
ATOM 792 N N . LEU A 1 101 ? 12.656 -0.400 -6.284 1.00 88.56 101 LEU A N 1
ATOM 793 C CA . LEU A 1 101 ? 13.654 -1.189 -5.570 1.00 88.56 101 LEU A CA 1
ATOM 794 C C . LEU A 1 101 ? 14.019 -0.536 -4.225 1.00 88.56 101 LEU A C 1
ATOM 796 O O . LEU A 1 101 ? 13.983 -1.210 -3.199 1.00 88.56 101 LEU A O 1
ATOM 800 N N . ALA A 1 102 ? 14.257 0.778 -4.194 1.00 88.19 102 ALA A N 1
ATOM 801 C CA . ALA A 1 102 ? 14.529 1.513 -2.958 1.00 88.19 102 ALA A CA 1
ATOM 802 C C . ALA A 1 102 ? 13.406 1.342 -1.917 1.00 88.19 102 ALA A C 1
ATOM 804 O O . ALA A 1 102 ? 13.676 1.043 -0.757 1.00 88.19 102 ALA A O 1
ATOM 805 N N . ARG A 1 103 ? 12.132 1.431 -2.323 1.00 89.00 103 ARG A N 1
ATOM 806 C CA . ARG A 1 103 ? 10.992 1.195 -1.412 1.00 89.00 103 ARG A CA 1
ATOM 807 C C . ARG A 1 103 ? 10.965 -0.216 -0.837 1.00 89.00 103 ARG A C 1
ATOM 809 O O . ARG A 1 103 ? 10.536 -0.405 0.297 1.00 89.00 103 ARG A O 1
ATOM 816 N N . ARG A 1 104 ? 11.387 -1.220 -1.608 1.00 89.69 104 ARG A N 1
ATOM 817 C CA . ARG A 1 104 ? 11.438 -2.608 -1.127 1.00 89.69 104 ARG A CA 1
ATOM 818 C C . ARG A 1 104 ? 12.420 -2.767 0.025 1.00 89.69 104 ARG A C 1
ATOM 820 O O . ARG A 1 104 ? 12.095 -3.478 0.968 1.00 89.69 104 ARG A O 1
ATOM 827 N N . PHE A 1 105 ? 13.545 -2.052 0.001 1.00 88.88 105 PHE A N 1
ATOM 828 C CA . PHE A 1 105 ? 14.490 -2.040 1.119 1.00 88.88 105 PHE A CA 1
ATOM 829 C C . PHE A 1 105 ? 13.872 -1.493 2.407 1.00 88.88 105 PHE A C 1
ATOM 831 O O . PHE A 1 105 ? 13.981 -2.138 3.445 1.00 88.88 105 PHE A O 1
ATOM 838 N N . PHE A 1 106 ? 13.150 -0.369 2.339 1.00 85.56 106 PHE A N 1
ATOM 839 C CA . PHE A 1 106 ? 12.455 0.185 3.512 1.00 85.56 106 PHE A CA 1
ATOM 840 C C . PHE A 1 106 ? 11.372 -0.751 4.066 1.00 85.56 106 PHE A C 1
ATOM 842 O O . PHE A 1 106 ? 11.047 -0.697 5.250 1.00 85.56 106 PHE A O 1
ATOM 849 N N . ARG A 1 107 ? 10.841 -1.657 3.235 1.00 85.50 107 ARG A N 1
ATOM 850 C CA . ARG A 1 107 ? 9.824 -2.633 3.638 1.00 85.50 107 ARG A CA 1
ATOM 851 C C . ARG A 1 107 ? 10.359 -3.991 4.079 1.00 85.50 107 ARG A C 1
ATOM 853 O O . ARG A 1 107 ? 9.554 -4.817 4.508 1.00 85.50 107 ARG A O 1
ATOM 860 N N . LEU A 1 108 ? 11.668 -4.225 3.996 1.00 86.75 108 LEU A N 1
ATOM 861 C CA . LEU A 1 108 ? 12.259 -5.564 4.067 1.00 86.75 108 LEU A CA 1
ATOM 862 C C . LEU A 1 108 ? 11.815 -6.371 5.295 1.00 86.75 108 LEU A C 1
ATOM 864 O O . LEU A 1 108 ? 11.499 -7.546 5.159 1.00 86.75 108 LEU A O 1
ATOM 868 N N . PHE A 1 109 ? 11.730 -5.744 6.470 1.00 86.25 109 PHE A N 1
ATOM 869 C CA . PHE A 1 109 ? 11.384 -6.423 7.727 1.00 86.25 109 PHE A CA 1
ATOM 870 C C . PHE A 1 109 ? 9.926 -6.263 8.155 1.00 86.25 109 PHE A C 1
ATOM 872 O O . PHE A 1 109 ? 9.503 -6.830 9.156 1.00 86.25 109 PHE A O 1
ATOM 879 N N . ARG A 1 110 ? 9.112 -5.549 7.381 1.00 86.38 110 ARG A N 1
ATOM 880 C CA . ARG A 1 110 ? 7.740 -5.200 7.781 1.00 86.38 110 ARG A CA 1
ATOM 881 C C . ARG A 1 110 ? 6.778 -6.380 7.773 1.00 86.38 110 ARG A C 1
ATOM 883 O O . ARG A 1 110 ? 5.703 -6.308 8.363 1.00 86.38 110 ARG A O 1
ATOM 890 N N . PHE A 1 111 ? 7.154 -7.475 7.112 1.00 90.38 111 PHE A N 1
ATOM 891 C CA . PHE A 1 111 ? 6.413 -8.728 7.220 1.00 90.38 111 PHE A CA 1
ATOM 892 C C . PHE A 1 111 ? 6.424 -9.256 8.663 1.00 90.38 111 PHE A C 1
ATOM 894 O O . PHE A 1 111 ? 5.427 -9.827 9.095 1.00 90.38 111 PHE A O 1
ATOM 901 N N . LEU A 1 112 ? 7.502 -9.018 9.423 1.00 89.38 112 LEU A N 1
ATOM 902 C CA . LEU A 1 112 ? 7.588 -9.405 10.832 1.00 89.38 112 LEU A CA 1
ATOM 903 C C . LEU A 1 112 ? 6.570 -8.634 11.667 1.00 89.38 112 LEU A C 1
ATOM 905 O O . LEU A 1 112 ? 5.864 -9.248 12.459 1.00 89.38 112 LEU A O 1
ATOM 909 N N . ASP A 1 113 ? 6.428 -7.329 11.432 1.00 87.81 113 ASP A N 1
ATOM 910 C CA . ASP A 1 113 ? 5.425 -6.500 12.112 1.00 87.81 113 ASP A CA 1
ATOM 911 C C . ASP A 1 113 ? 3.996 -6.944 11.771 1.00 87.81 113 ASP A C 1
ATOM 913 O O . ASP A 1 113 ? 3.111 -6.988 12.630 1.00 87.81 113 ASP A O 1
ATOM 917 N N . ALA A 1 114 ? 3.758 -7.318 10.510 1.00 87.56 114 ALA A N 1
ATOM 918 C CA . ALA A 1 114 ? 2.464 -7.833 10.082 1.00 87.56 114 ALA A CA 1
ATOM 919 C C . ALA A 1 114 ? 2.122 -9.154 10.793 1.00 87.56 114 ALA A C 1
ATOM 921 O O . ALA A 1 114 ? 1.012 -9.304 11.305 1.00 87.56 114 ALA A O 1
ATOM 922 N N . PHE A 1 115 ? 3.071 -10.093 10.874 1.00 90.31 115 PHE A N 1
ATOM 923 C CA . PHE A 1 115 ? 2.850 -11.375 11.545 1.00 90.31 115 PHE A CA 1
ATOM 924 C C . PHE A 1 115 ? 2.818 -11.266 13.070 1.00 90.31 115 PHE A C 1
ATOM 926 O O . PHE A 1 115 ? 2.013 -11.952 13.697 1.00 90.31 115 PHE A O 1
ATOM 933 N N . SER A 1 116 ? 3.622 -10.391 13.678 1.00 92.31 116 SER A N 1
ATOM 934 C CA . SER A 1 116 ? 3.599 -10.163 15.126 1.00 92.31 116 SER A CA 1
ATOM 935 C C . SER A 1 116 ? 2.254 -9.587 15.566 1.00 92.31 116 SER A C 1
ATOM 937 O O . SER A 1 116 ? 1.674 -10.058 16.541 1.00 92.31 116 SER A O 1
ATOM 939 N N . THR A 1 117 ? 1.696 -8.655 14.790 1.00 88.81 117 THR A N 1
ATOM 940 C CA . THR A 1 117 ? 0.362 -8.099 15.044 1.00 88.81 117 THR A CA 1
ATOM 941 C C . THR A 1 117 ? -0.714 -9.187 14.974 1.00 88.81 117 THR A C 1
ATOM 943 O O . THR A 1 117 ? -1.545 -9.293 15.872 1.00 88.81 117 THR A O 1
ATOM 946 N N . VAL A 1 118 ? -0.673 -10.041 13.944 1.00 90.00 118 VAL A N 1
ATOM 947 C CA . VAL A 1 118 ? -1.590 -11.189 13.792 1.00 90.00 118 VAL A CA 1
ATOM 948 C C . VAL A 1 118 ? -1.469 -12.151 14.977 1.00 90.00 118 VAL A C 1
ATOM 950 O O . VAL A 1 118 ? -2.480 -12.620 15.497 1.00 90.00 118 VAL A O 1
ATOM 953 N N . TYR A 1 119 ? -0.244 -12.431 15.426 1.00 91.12 119 TYR A N 1
ATOM 954 C CA . TYR A 1 119 ? 0.020 -13.311 16.562 1.00 91.12 119 TYR A CA 1
ATOM 955 C C . TYR A 1 119 ? -0.556 -12.751 17.872 1.00 91.12 119 TYR A C 1
ATOM 957 O O . TYR A 1 119 ? -1.230 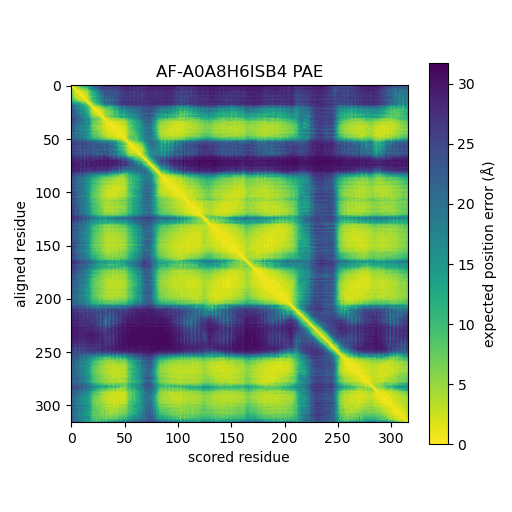-13.471 18.610 1.00 91.12 119 TYR A O 1
ATOM 965 N N . VAL A 1 120 ? -0.362 -11.455 18.134 1.00 90.06 120 VAL A N 1
ATOM 966 C CA . VAL A 1 120 ? -0.904 -10.767 19.319 1.00 90.06 120 VAL A CA 1
ATOM 967 C C . VAL A 1 120 ? -2.436 -10.722 19.298 1.00 90.06 120 VAL A C 1
ATOM 969 O O . VAL A 1 120 ? -3.078 -10.974 20.322 1.00 90.06 120 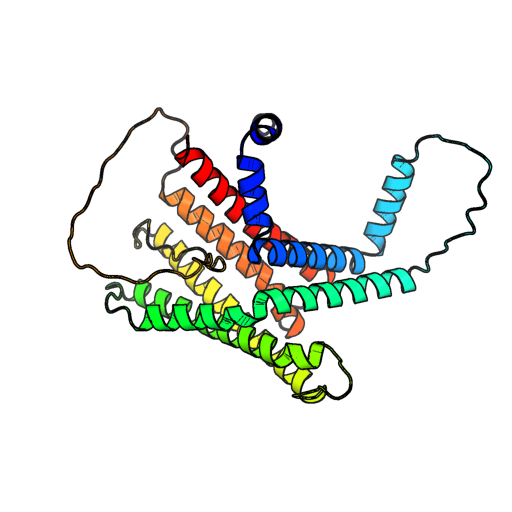VAL A O 1
ATOM 972 N N . ASP A 1 121 ? -3.040 -10.456 18.138 1.00 86.31 121 ASP A N 1
ATOM 973 C CA . ASP A 1 121 ? -4.499 -10.441 17.982 1.00 86.31 121 ASP A CA 1
ATOM 974 C C . ASP A 1 121 ? -5.114 -11.829 18.222 1.00 86.31 121 ASP A C 1
ATOM 976 O O . ASP A 1 121 ? -6.176 -11.947 18.835 1.00 86.31 121 ASP A O 1
ATOM 980 N N . LEU A 1 122 ? -4.443 -12.892 17.767 1.00 87.62 122 LEU A N 1
ATOM 981 C CA . LEU A 1 122 ? -4.873 -14.273 17.993 1.00 87.62 122 LEU A CA 1
ATOM 982 C C . LEU A 1 122 ? -4.766 -14.688 19.464 1.00 87.62 122 LEU A C 1
ATOM 984 O O . LEU A 1 122 ? -5.642 -15.408 19.949 1.00 87.62 122 LEU A O 1
ATOM 988 N N . GLY A 1 123 ? -3.718 -14.229 20.154 1.00 84.69 123 GLY A N 1
ATOM 989 C CA . GLY A 1 123 ? -3.480 -14.492 21.575 1.00 84.69 123 GLY A CA 1
ATOM 990 C C . GLY A 1 123 ? -4.363 -13.678 22.528 1.00 84.69 123 GLY A C 1
ATOM 991 O O . GLY A 1 123 ? -4.448 -14.000 23.712 1.00 84.69 123 GLY A O 1
ATOM 992 N N . SER A 1 124 ? -5.053 -12.645 22.039 1.00 83.75 124 SER A N 1
ATOM 993 C CA . SER A 1 124 ? -5.947 -11.835 22.867 1.00 83.75 124 SER A CA 1
ATOM 994 C C . SER A 1 124 ? -7.223 -12.601 23.237 1.00 83.75 124 SER A C 1
ATOM 996 O O . SER A 1 124 ? -8.087 -12.868 22.400 1.00 83.75 124 SER A O 1
ATOM 998 N N . ALA A 1 125 ? -7.384 -12.900 24.531 1.00 67.00 125 ALA A N 1
ATOM 999 C CA . ALA A 1 125 ? -8.564 -13.581 25.080 1.00 67.00 125 ALA A CA 1
ATOM 1000 C C . ALA A 1 125 ? -9.862 -12.752 24.967 1.00 67.00 125 ALA A C 1
ATOM 1002 O O . ALA A 1 125 ? -10.967 -13.294 25.013 1.00 67.00 125 ALA A O 1
ATOM 1003 N N . LYS A 1 126 ? -9.748 -11.430 24.790 1.00 73.94 126 LYS A N 1
ATOM 1004 C CA . LYS A 1 126 ? -10.885 -10.510 24.706 1.00 73.94 126 LYS A CA 1
ATOM 1005 C C . LYS A 1 126 ? -11.418 -10.440 23.274 1.00 73.94 126 LYS A C 1
ATOM 1007 O O . LYS A 1 126 ? -11.040 -9.566 22.497 1.00 73.94 126 LYS A O 1
ATOM 1012 N N . ARG A 1 127 ? -12.306 -11.371 22.915 1.00 73.62 127 ARG A N 1
ATOM 1013 C CA . ARG A 1 127 ? -13.010 -11.351 21.623 1.00 73.62 127 ARG A CA 1
ATOM 1014 C C . ARG A 1 127 ? -14.325 -10.579 21.721 1.00 73.62 127 ARG A C 1
ATOM 1016 O O . ARG A 1 127 ? -14.981 -10.635 22.757 1.00 73.62 127 ARG A O 1
ATOM 1023 N N . PRO A 1 128 ? -14.743 -9.886 20.649 1.00 76.56 128 PRO A N 1
ATOM 1024 C CA . PRO A 1 128 ? -16.035 -9.221 20.636 1.00 76.56 128 PRO A CA 1
ATOM 1025 C C . PRO A 1 128 ? -17.177 -10.237 20.785 1.00 76.56 128 PRO A C 1
ATOM 1027 O O . PRO A 1 128 ? -17.183 -11.308 20.160 1.00 76.56 128 PRO A O 1
ATOM 1030 N N . GLU A 1 129 ? -18.153 -9.870 21.614 1.00 75.31 129 GLU A N 1
ATOM 1031 C CA . GLU A 1 129 ? -19.371 -10.651 21.846 1.00 75.31 129 GLU A CA 1
ATOM 1032 C C . GLU A 1 129 ? -20.233 -10.697 20.580 1.00 75.31 129 GLU A C 1
ATOM 1034 O O . GLU A 1 129 ? -20.667 -11.771 20.164 1.00 75.31 129 GLU A O 1
ATOM 1039 N N . ASN A 1 130 ? -20.376 -9.558 19.892 1.00 84.25 130 ASN A N 1
ATOM 1040 C CA . ASN A 1 130 ? -21.153 -9.460 18.657 1.00 84.25 130 ASN A CA 1
ATOM 1041 C C . ASN A 1 130 ? -20.522 -10.307 17.539 1.00 84.25 130 ASN A C 1
ATOM 1043 O O . ASN A 1 130 ? -19.369 -10.093 17.146 1.00 84.25 130 ASN A O 1
ATOM 1047 N N . ALA A 1 131 ? -21.313 -11.212 16.957 1.00 86.31 131 ALA A N 1
ATOM 1048 C CA . ALA A 1 131 ? -20.875 -12.098 15.877 1.00 86.31 131 ALA A CA 1
ATOM 1049 C C . ALA A 1 131 ? -20.345 -11.329 14.651 1.00 86.31 131 ALA A C 1
ATOM 1051 O O . ALA A 1 131 ? -19.327 -11.716 14.079 1.00 86.31 131 ALA A O 1
ATOM 1052 N N . LEU A 1 132 ? -20.977 -10.203 14.291 1.00 84.94 132 LEU A N 1
ATOM 1053 C CA . LEU A 1 132 ? -20.536 -9.346 13.183 1.00 84.94 132 LEU A CA 1
ATOM 1054 C C . LEU A 1 132 ? -19.147 -8.751 13.465 1.00 84.94 132 LEU A C 1
ATOM 1056 O O . LEU A 1 132 ? -18.253 -8.850 12.631 1.00 84.94 132 LEU A O 1
ATOM 1060 N N . LEU A 1 133 ? -18.935 -8.177 14.655 1.00 84.56 133 LEU A N 1
ATOM 1061 C CA . LEU A 1 133 ? -17.630 -7.636 15.055 1.00 84.56 133 LEU A CA 1
ATOM 1062 C C . LEU A 1 133 ? -16.546 -8.713 15.017 1.00 84.56 133 LEU A C 1
ATOM 1064 O O . LEU A 1 133 ? -15.443 -8.458 14.546 1.00 84.56 133 LEU A O 1
ATOM 1068 N N . ARG A 1 134 ? -16.875 -9.923 15.473 1.00 88.06 134 ARG A N 1
ATOM 1069 C CA . ARG A 1 134 ? -15.965 -11.068 15.431 1.00 88.06 134 ARG A CA 1
ATOM 1070 C C . ARG A 1 134 ? -15.605 -11.448 13.998 1.00 88.06 134 ARG A C 1
ATOM 1072 O O . ARG A 1 134 ? -14.435 -11.663 13.701 1.00 88.06 134 ARG A O 1
ATOM 1079 N N . PHE A 1 135 ? -16.593 -11.486 13.109 1.00 89.88 135 PHE A N 1
ATOM 1080 C CA . PHE A 1 135 ? -16.376 -11.738 11.689 1.00 89.88 135 PHE A CA 1
ATOM 1081 C C . PHE A 1 135 ? -15.499 -10.658 11.042 1.00 89.88 135 PHE A C 1
ATOM 1083 O O . PHE A 1 135 ? -14.528 -10.983 10.366 1.00 89.88 135 PHE A O 1
ATOM 1090 N N . VAL A 1 136 ? -15.765 -9.379 11.324 1.00 90.38 136 VAL A N 1
ATOM 1091 C CA . VAL A 1 136 ? -14.928 -8.253 10.877 1.00 90.38 136 VAL A CA 1
ATOM 1092 C C . VAL A 1 136 ? -13.487 -8.403 11.365 1.00 90.38 136 VAL A C 1
ATOM 1094 O O . VAL A 1 136 ? -12.566 -8.231 10.571 1.00 90.38 136 VAL A O 1
ATOM 1097 N N . SER A 1 137 ? -13.278 -8.777 12.632 1.00 89.06 137 SER A N 1
ATOM 1098 C CA . SER A 1 137 ? -11.943 -9.050 13.176 1.00 89.06 137 SER A CA 1
ATOM 1099 C C . SER A 1 137 ? -11.228 -10.185 12.438 1.00 89.06 137 SER A C 1
ATOM 1101 O O . SER A 1 137 ? -10.033 -10.071 12.187 1.00 89.06 137 SER A O 1
ATOM 1103 N N . TYR A 1 138 ? -11.932 -11.252 12.044 1.00 91.06 138 TYR A N 1
ATOM 1104 C CA . TYR A 1 138 ? -11.338 -12.323 11.236 1.00 91.06 138 TYR A CA 1
ATOM 1105 C C . TYR A 1 138 ? -10.960 -11.859 9.828 1.00 91.06 138 TYR A C 1
ATOM 1107 O O . TYR A 1 138 ? -9.901 -12.237 9.333 1.00 91.06 138 TYR A O 1
ATOM 1115 N N . ILE A 1 139 ? -11.779 -11.021 9.186 1.00 92.81 139 ILE A N 1
ATOM 1116 C CA . ILE A 1 139 ? -11.432 -10.448 7.878 1.00 92.81 139 ILE A CA 1
ATOM 1117 C C . ILE A 1 139 ? -10.205 -9.535 7.999 1.00 92.81 139 ILE A C 1
ATOM 1119 O O . ILE A 1 139 ? -9.310 -9.610 7.161 1.00 92.81 139 ILE A O 1
ATOM 1123 N N . ASP A 1 140 ? -10.129 -8.708 9.044 1.00 89.94 140 ASP A N 1
ATOM 1124 C CA . ASP A 1 140 ? -8.953 -7.871 9.305 1.00 89.94 140 ASP A CA 1
ATOM 1125 C C . ASP A 1 140 ? -7.700 -8.718 9.569 1.00 89.94 140 ASP A C 1
ATOM 1127 O O . ASP A 1 140 ? -6.613 -8.378 9.096 1.00 89.94 140 ASP A O 1
ATOM 1131 N N . LEU A 1 141 ? -7.847 -9.839 10.279 1.00 91.94 141 LEU A N 1
ATOM 1132 C CA . LEU A 1 141 ? -6.763 -10.790 10.501 1.00 91.94 141 LEU A CA 1
ATOM 1133 C C . LEU A 1 141 ? -6.267 -11.368 9.172 1.00 91.94 141 LEU A C 1
ATOM 1135 O O . LEU A 1 141 ? -5.072 -11.318 8.896 1.00 91.94 141 LEU A O 1
ATOM 1139 N N . LEU A 1 142 ? -7.186 -11.833 8.317 1.00 92.88 142 LEU A N 1
ATOM 1140 C CA . LEU A 1 142 ? -6.861 -12.324 6.977 1.00 92.88 142 LEU A CA 1
ATOM 1141 C C . LEU A 1 142 ? -6.146 -11.253 6.147 1.00 92.88 142 LEU A C 1
ATOM 1143 O O . LEU A 1 142 ? -5.119 -11.545 5.535 1.00 92.88 142 LEU A O 1
ATOM 1147 N N . ALA A 1 143 ? -6.633 -10.009 6.172 1.00 92.00 143 ALA A N 1
ATOM 1148 C CA . ALA A 1 143 ? -6.003 -8.894 5.471 1.00 92.00 143 ALA A CA 1
ATOM 1149 C C . ALA A 1 143 ? -4.547 -8.693 5.920 1.00 92.00 143 ALA A C 1
ATOM 1151 O O . ALA A 1 143 ? -3.649 -8.552 5.087 1.00 92.00 143 ALA A O 1
ATOM 1152 N N . ARG A 1 144 ? -4.293 -8.738 7.235 1.00 91.50 144 ARG A N 1
ATOM 1153 C CA . ARG A 1 144 ? -2.948 -8.607 7.819 1.00 91.50 144 ARG A CA 1
ATOM 1154 C C . ARG A 1 144 ? -2.048 -9.786 7.457 1.00 91.50 144 ARG A C 1
ATOM 1156 O O . ARG A 1 144 ? -0.902 -9.561 7.075 1.00 91.50 144 ARG A O 1
ATOM 1163 N N . THR A 1 145 ? -2.556 -11.017 7.505 1.00 94.06 145 THR A N 1
ATOM 1164 C CA . THR A 1 145 ? -1.796 -12.221 7.140 1.00 94.06 145 THR A CA 1
ATOM 1165 C C . THR A 1 145 ? -1.392 -12.209 5.667 1.00 94.06 145 THR A C 1
ATOM 1167 O O . THR A 1 145 ? -0.218 -12.401 5.359 1.00 94.06 145 THR A O 1
ATOM 1170 N N . PHE A 1 146 ? -2.323 -11.928 4.750 1.00 95.25 146 PHE A N 1
ATOM 1171 C CA . PHE A 1 146 ? -2.013 -11.857 3.318 1.00 95.25 146 PHE A CA 1
ATOM 1172 C C . PHE A 1 146 ? -1.078 -10.691 2.983 1.00 95.25 146 PHE A C 1
ATOM 1174 O O . PHE A 1 146 ? -0.185 -10.842 2.149 1.00 95.25 146 PHE A O 1
ATOM 1181 N N . ASN A 1 147 ? -1.214 -9.553 3.670 1.00 92.44 147 ASN A N 1
ATOM 1182 C CA . ASN A 1 147 ? -0.267 -8.450 3.531 1.00 92.44 147 ASN A CA 1
ATOM 1183 C C . ASN A 1 147 ? 1.140 -8.842 4.021 1.00 92.44 147 ASN A C 1
ATOM 1185 O O . ASN A 1 147 ? 2.128 -8.524 3.363 1.00 92.44 147 ASN A O 1
ATOM 1189 N N . GLY A 1 148 ? 1.239 -9.573 5.136 1.00 92.88 148 GLY A N 1
ATOM 1190 C CA . GLY A 1 148 ? 2.500 -10.132 5.630 1.00 92.88 148 GLY A CA 1
ATOM 1191 C C . GLY A 1 148 ? 3.137 -11.102 4.634 1.00 92.88 148 GLY A C 1
ATOM 1192 O O . GLY A 1 148 ? 4.322 -10.981 4.334 1.00 92.88 148 GLY A O 1
ATOM 1193 N N . MET A 1 149 ? 2.343 -11.999 4.043 1.00 94.19 149 MET A N 1
ATOM 1194 C CA . MET A 1 149 ? 2.809 -12.924 3.002 1.00 94.19 149 MET A CA 1
ATOM 1195 C C . MET A 1 149 ? 3.323 -12.194 1.760 1.00 94.19 149 MET A C 1
ATOM 1197 O O . MET A 1 149 ? 4.384 -12.544 1.248 1.00 94.19 149 MET A O 1
ATOM 1201 N N . TYR A 1 150 ? 2.627 -11.149 1.308 1.00 94.00 150 TYR A N 1
ATOM 1202 C CA . TYR A 1 150 ? 3.108 -10.288 0.226 1.00 94.00 150 TYR A CA 1
ATOM 1203 C C . TYR A 1 150 ? 4.483 -9.683 0.552 1.00 94.00 150 TYR A C 1
ATOM 1205 O O . TYR A 1 150 ? 5.420 -9.821 -0.237 1.00 94.00 150 TYR A O 1
ATOM 1213 N N . LEU A 1 151 ? 4.632 -9.070 1.730 1.00 92.75 151 LEU A N 1
ATOM 1214 C CA . LEU A 1 151 ? 5.893 -8.455 2.156 1.00 92.75 151 LEU A CA 1
ATOM 1215 C C . LEU A 1 151 ? 7.028 -9.482 2.266 1.00 92.75 151 LEU A C 1
ATOM 1217 O O . LEU A 1 151 ? 8.147 -9.198 1.845 1.00 92.75 151 LEU A O 1
ATOM 1221 N N . LEU A 1 152 ? 6.733 -10.689 2.756 1.00 93.81 152 LEU A N 1
ATOM 1222 C CA . LEU A 1 152 ? 7.685 -11.796 2.807 1.00 93.81 152 LEU A CA 1
ATOM 1223 C C . LEU A 1 152 ? 8.137 -12.209 1.399 1.00 93.81 152 LEU A C 1
ATOM 1225 O O . LEU A 1 152 ? 9.329 -12.349 1.144 1.00 93.81 152 LEU A O 1
ATOM 1229 N N . THR A 1 153 ? 7.207 -12.363 0.454 1.00 92.62 153 THR A N 1
ATOM 1230 C CA . THR A 1 153 ? 7.560 -12.711 -0.933 1.00 92.62 153 THR A CA 1
ATOM 1231 C C . THR A 1 153 ? 8.350 -11.605 -1.645 1.00 92.62 153 THR A C 1
ATOM 1233 O O . THR A 1 153 ? 9.273 -11.897 -2.406 1.00 92.62 153 THR A O 1
ATOM 1236 N N . GLU A 1 154 ? 8.066 -10.330 -1.366 1.00 90.94 154 GLU A N 1
ATOM 1237 C CA . GLU A 1 154 ? 8.878 -9.207 -1.855 1.00 90.94 154 GLU A CA 1
ATOM 1238 C C . GLU A 1 154 ? 10.287 -9.217 -1.247 1.00 90.94 154 GLU A C 1
ATOM 1240 O O . GLU A 1 154 ? 11.249 -8.970 -1.970 1.00 90.94 154 GLU A O 1
ATOM 1245 N N . ALA A 1 155 ? 10.428 -9.551 0.040 1.00 91.50 155 ALA A N 1
ATOM 1246 C CA . ALA A 1 155 ? 11.725 -9.692 0.701 1.00 91.50 155 ALA A CA 1
ATOM 1247 C C . ALA A 1 155 ? 12.567 -10.814 0.073 1.00 91.50 155 ALA A C 1
ATOM 1249 O O . ALA A 1 155 ? 13.740 -10.608 -0.232 1.00 91.50 155 ALA A O 1
ATOM 1250 N N . LEU A 1 156 ? 11.956 -11.974 -0.195 1.00 90.44 156 LEU A N 1
ATOM 1251 C CA . LEU A 1 156 ? 12.627 -13.108 -0.840 1.00 90.44 156 LEU A CA 1
ATOM 1252 C C . LEU A 1 156 ? 13.078 -12.783 -2.270 1.00 90.44 156 LEU A C 1
ATOM 1254 O O . LEU A 1 156 ? 14.180 -13.148 -2.665 1.00 90.44 156 LEU A O 1
ATOM 1258 N N . THR A 1 157 ? 12.253 -12.064 -3.038 1.00 90.38 157 THR A N 1
ATOM 1259 C CA . THR A 1 157 ? 12.603 -11.661 -4.415 1.00 90.38 157 THR A CA 1
ATOM 1260 C C . THR A 1 157 ? 13.518 -10.440 -4.493 1.00 90.38 157 THR A C 1
ATOM 1262 O O . THR A 1 157 ? 13.961 -10.085 -5.586 1.00 90.38 157 THR A O 1
ATOM 1265 N N . LEU A 1 158 ? 13.816 -9.770 -3.375 1.00 89.31 158 LEU A N 1
ATOM 1266 C CA . LEU A 1 158 ? 14.654 -8.570 -3.376 1.00 89.31 158 LEU A CA 1
ATOM 1267 C C . LEU A 1 158 ? 16.104 -8.880 -3.760 1.00 89.31 158 LEU A C 1
ATOM 1269 O O . LEU A 1 158 ? 16.718 -8.095 -4.479 1.00 89.31 158 LEU A O 1
ATOM 1273 N N . ILE A 1 159 ? 16.626 -10.022 -3.306 1.00 85.69 159 ILE A N 1
ATOM 1274 C CA . ILE A 1 159 ? 18.005 -10.446 -3.577 1.00 85.69 159 ILE A CA 1
ATOM 1275 C C . ILE A 1 159 ? 18.197 -10.665 -5.082 1.00 85.69 159 ILE A C 1
ATOM 1277 O O . ILE A 1 159 ? 19.121 -10.109 -5.669 1.00 85.69 159 ILE A O 1
ATOM 1281 N N . ASP A 1 160 ? 17.272 -11.377 -5.735 1.00 86.81 160 ASP A N 1
ATOM 1282 C CA . ASP A 1 160 ? 17.304 -11.557 -7.193 1.00 86.81 160 ASP A CA 1
ATOM 1283 C C . ASP A 1 160 ? 17.085 -10.232 -7.949 1.00 86.81 160 ASP A C 1
ATOM 1285 O O . ASP A 1 160 ? 17.699 -9.991 -8.991 1.00 86.81 160 ASP A O 1
ATOM 1289 N N . ALA A 1 161 ? 16.265 -9.326 -7.402 1.00 85.75 161 ALA A N 1
ATOM 1290 C CA . ALA A 1 161 ? 16.002 -8.022 -8.008 1.00 85.75 161 ALA A CA 1
ATOM 1291 C C . ALA A 1 161 ? 17.224 -7.083 -8.019 1.00 85.75 161 ALA A C 1
ATOM 1293 O O . ALA A 1 161 ? 17.228 -6.119 -8.788 1.00 85.75 161 ALA A O 1
ATOM 1294 N N . LEU A 1 162 ? 18.253 -7.344 -7.203 1.00 84.56 162 LEU A N 1
ATOM 1295 C CA . LEU A 1 162 ? 19.497 -6.567 -7.197 1.00 84.56 162 LEU A CA 1
ATOM 1296 C C . LEU A 1 162 ? 20.400 -6.851 -8.400 1.00 84.56 162 LEU A C 1
ATOM 1298 O O . LEU A 1 162 ? 21.280 -6.041 -8.679 1.00 84.56 162 LEU A O 1
ATOM 1302 N N . GLN A 1 163 ? 20.155 -7.946 -9.131 1.00 83.56 163 GLN A N 1
ATOM 1303 C CA . GLN A 1 163 ? 20.901 -8.320 -10.338 1.00 83.56 163 GLN A CA 1
ATOM 1304 C C . GLN A 1 163 ? 22.426 -8.357 -10.133 1.00 83.56 163 GLN A C 1
ATOM 1306 O O . GLN A 1 163 ? 23.181 -8.021 -11.040 1.00 83.56 163 GLN A O 1
ATOM 1311 N N . VAL A 1 164 ? 22.883 -8.756 -8.943 1.00 84.00 164 VAL A N 1
ATOM 1312 C CA . VAL A 1 164 ? 24.308 -8.992 -8.687 1.00 84.00 164 VAL A CA 1
ATOM 1313 C C . VAL A 1 164 ? 24.695 -10.325 -9.319 1.00 84.00 164 VAL A C 1
ATOM 1315 O O . VAL A 1 164 ? 24.079 -11.357 -9.032 1.00 84.00 164 VAL A O 1
ATOM 1318 N N . ASP A 1 165 ? 25.707 -10.302 -10.183 1.00 78.25 165 ASP A N 1
ATOM 1319 C CA . ASP A 1 165 ? 26.203 -11.497 -10.861 1.00 78.25 165 ASP A CA 1
ATOM 1320 C C . ASP A 1 165 ? 26.641 -12.557 -9.833 1.00 78.25 165 ASP A C 1
ATOM 1322 O O . ASP A 1 165 ? 27.424 -12.286 -8.925 1.00 78.25 165 ASP A O 1
ATOM 1326 N N . GLY A 1 166 ? 26.094 -13.772 -9.948 1.00 74.62 166 GLY A N 1
ATOM 1327 C CA . GLY A 1 166 ? 26.403 -14.899 -9.057 1.00 74.62 166 GLY A CA 1
ATOM 1328 C C . GLY A 1 166 ? 25.590 -14.987 -7.756 1.00 74.62 166 GLY A C 1
ATOM 1329 O O . GLY A 1 166 ? 25.704 -15.993 -7.062 1.00 74.62 166 GLY A O 1
ATOM 1330 N N . LEU A 1 167 ? 24.729 -14.009 -7.443 1.00 78.94 167 LEU A N 1
ATOM 1331 C CA . LEU A 1 167 ? 23.928 -13.974 -6.204 1.00 78.94 167 LEU A CA 1
ATOM 1332 C C . LEU A 1 167 ? 22.414 -14.179 -6.426 1.00 78.94 167 LEU A C 1
ATOM 1334 O O . LEU A 1 167 ? 21.593 -13.759 -5.612 1.00 78.94 167 LEU A O 1
ATOM 1338 N N . ALA A 1 168 ? 22.030 -14.820 -7.533 1.00 78.44 168 ALA A N 1
ATOM 1339 C CA . ALA A 1 168 ? 20.633 -15.118 -7.850 1.00 78.44 168 ALA A CA 1
ATOM 1340 C C . ALA A 1 168 ? 20.144 -16.358 -7.075 1.00 78.44 168 ALA A C 1
ATOM 1342 O O . ALA A 1 168 ? 20.385 -17.493 -7.489 1.00 78.44 168 ALA A O 1
ATOM 1343 N N . LEU A 1 169 ? 19.467 -16.138 -5.945 1.00 79.94 169 LEU A N 1
ATOM 1344 C CA . LEU A 1 169 ? 18.983 -17.189 -5.048 1.00 79.94 169 LEU A CA 1
ATOM 1345 C C . LEU A 1 169 ? 17.869 -18.042 -5.680 1.00 79.94 169 LEU A C 1
ATOM 1347 O O . LEU A 1 169 ? 17.881 -19.267 -5.555 1.00 79.94 169 LEU A O 1
ATOM 1351 N N . LEU A 1 170 ? 16.892 -17.416 -6.346 1.00 79.50 170 LEU A N 1
ATOM 1352 C CA . LEU A 1 170 ? 15.767 -18.119 -6.975 1.00 79.50 170 LEU A CA 1
ATOM 1353 C C . LEU A 1 170 ? 15.908 -18.200 -8.501 1.00 79.50 170 LEU A C 1
ATOM 1355 O O . LEU A 1 170 ? 15.326 -19.090 -9.131 1.00 79.50 170 LEU A O 1
ATOM 1359 N N . GLY A 1 171 ? 16.693 -17.302 -9.100 1.00 82.56 171 GLY A N 1
ATOM 1360 C CA . GLY A 1 171 ? 16.842 -17.189 -10.547 1.00 82.56 171 GLY A CA 1
ATOM 1361 C C . GLY A 1 171 ? 15.637 -16.522 -11.227 1.00 82.56 171 GLY A C 1
ATOM 1362 O O . GLY A 1 171 ? 14.514 -16.509 -10.718 1.00 82.56 171 GLY A O 1
ATOM 1363 N N . LYS A 1 172 ? 15.855 -15.987 -12.439 1.00 82.62 172 LYS A N 1
ATOM 1364 C CA . LYS A 1 172 ? 14.897 -15.106 -13.149 1.00 82.62 172 LYS A CA 1
ATOM 1365 C C . LYS A 1 172 ? 13.513 -15.729 -13.390 1.00 82.62 172 LYS A C 1
ATOM 1367 O O . LYS A 1 172 ? 12.508 -15.018 -13.430 1.00 82.62 172 LYS A O 1
ATOM 1372 N N . ALA A 1 173 ? 13.446 -17.048 -13.583 1.00 84.44 173 ALA A N 1
ATOM 1373 C CA . ALA A 1 173 ? 12.187 -17.750 -13.832 1.00 84.44 173 ALA A CA 1
ATOM 1374 C C . ALA A 1 173 ? 11.318 -17.835 -12.566 1.00 84.44 173 ALA A C 1
ATOM 1376 O O . ALA A 1 173 ? 10.145 -17.463 -12.603 1.00 84.44 173 ALA A O 1
ATOM 1377 N N . LYS A 1 174 ? 11.897 -18.262 -11.435 1.00 86.62 174 LYS A N 1
ATOM 1378 C CA . LYS A 1 174 ? 11.170 -18.375 -10.162 1.00 86.62 174 LYS A CA 1
ATOM 1379 C C . LYS A 1 174 ? 10.847 -17.004 -9.574 1.00 86.62 174 LYS A C 1
ATOM 1381 O O . LYS A 1 174 ? 9.753 -16.831 -9.051 1.00 86.62 174 LYS A O 1
ATOM 1386 N N . GLU A 1 175 ? 11.733 -16.019 -9.734 1.00 87.81 175 GLU A N 1
ATOM 1387 C CA . GLU A 1 175 ? 11.476 -14.630 -9.330 1.00 87.81 175 GLU A CA 1
ATOM 1388 C C . GLU A 1 175 ? 10.198 -14.085 -9.988 1.00 87.81 175 GLU A C 1
ATOM 1390 O O . GLU A 1 175 ? 9.355 -13.486 -9.321 1.00 87.81 175 GLU A O 1
ATOM 1395 N N . ARG A 1 176 ? 10.012 -14.330 -11.294 1.00 87.44 176 ARG A N 1
ATOM 1396 C CA . ARG A 1 176 ? 8.812 -13.891 -12.021 1.00 87.44 176 ARG A CA 1
ATOM 1397 C C . ARG A 1 176 ? 7.543 -14.529 -11.461 1.00 87.44 176 ARG A C 1
ATOM 1399 O O . ARG A 1 176 ? 6.555 -13.825 -11.273 1.00 87.44 176 ARG A O 1
ATOM 1406 N N . VAL A 1 177 ? 7.573 -15.834 -11.196 1.00 90.81 177 VAL A N 1
ATOM 1407 C CA . VAL A 1 177 ? 6.427 -16.555 -10.622 1.00 90.81 177 VAL A CA 1
ATOM 1408 C C . VAL A 1 177 ? 6.110 -16.009 -9.232 1.00 90.81 177 VAL A C 1
ATOM 1410 O O . VAL A 1 177 ? 4.972 -15.634 -8.967 1.00 90.81 177 VAL A O 1
ATOM 1413 N N . LEU A 1 178 ? 7.124 -15.863 -8.375 1.00 91.81 178 LEU A N 1
ATOM 1414 C CA . LEU A 1 178 ? 6.936 -15.390 -7.007 1.00 91.81 178 LEU A CA 1
ATOM 1415 C C . LEU A 1 178 ? 6.443 -13.937 -6.959 1.00 91.81 178 LEU A C 1
ATOM 1417 O O . LEU A 1 178 ? 5.614 -13.610 -6.118 1.00 91.81 178 LEU A O 1
ATOM 1421 N N . LYS A 1 179 ? 6.861 -13.082 -7.904 1.00 89.69 179 LYS A N 1
ATOM 1422 C CA . LYS A 1 179 ? 6.304 -11.727 -8.066 1.00 89.69 179 LYS A CA 1
ATOM 1423 C C . LYS A 1 179 ? 4.817 -11.737 -8.423 1.00 89.69 179 LYS A C 1
ATOM 1425 O O . LYS A 1 179 ? 4.079 -10.877 -7.947 1.00 89.69 179 LYS A O 1
ATOM 1430 N N . ILE A 1 180 ? 4.365 -12.677 -9.253 1.00 91.56 180 ILE A N 1
ATOM 1431 C CA . ILE A 1 180 ? 2.940 -12.801 -9.593 1.00 91.56 180 ILE A CA 1
ATOM 1432 C C . ILE A 1 180 ? 2.148 -13.271 -8.368 1.00 91.56 180 ILE A C 1
ATOM 1434 O O . ILE A 1 180 ? 1.105 -12.693 -8.064 1.00 91.56 180 ILE A O 1
ATOM 1438 N N . GLU A 1 181 ? 2.657 -14.255 -7.624 1.00 93.56 181 GLU A N 1
ATOM 1439 C CA . GLU A 1 181 ? 2.013 -14.708 -6.383 1.00 93.56 181 GLU A CA 1
ATOM 1440 C C . GLU A 1 181 ? 1.984 -13.607 -5.313 1.00 93.56 181 GLU A C 1
ATOM 1442 O O . GLU A 1 181 ? 0.957 -13.398 -4.669 1.00 93.56 181 GLU A O 1
ATOM 1447 N N . ALA A 1 182 ? 3.055 -12.817 -5.188 1.00 92.94 182 ALA A N 1
ATOM 1448 C CA . ALA A 1 182 ? 3.100 -11.647 -4.313 1.00 92.94 182 ALA A CA 1
ATOM 1449 C C . ALA A 1 182 ? 1.955 -10.669 -4.631 1.00 92.94 182 ALA A C 1
ATOM 1451 O O . ALA A 1 182 ? 1.232 -10.228 -3.734 1.00 92.94 182 ALA A O 1
ATOM 1452 N N . MET A 1 183 ? 1.732 -10.376 -5.917 1.00 93.19 183 MET A N 1
ATOM 1453 C CA . MET A 1 183 ? 0.634 -9.506 -6.354 1.00 93.19 183 MET A CA 1
ATOM 1454 C C . MET A 1 183 ? -0.743 -10.091 -6.026 1.00 93.19 183 MET A C 1
ATOM 1456 O O . MET A 1 183 ? -1.649 -9.335 -5.673 1.00 93.19 183 MET A O 1
ATOM 1460 N N . ARG A 1 184 ? -0.911 -11.419 -6.083 1.00 95.25 184 ARG A N 1
ATOM 1461 C CA . ARG A 1 184 ? -2.154 -12.091 -5.665 1.00 95.25 184 ARG A CA 1
ATOM 1462 C C . ARG A 1 184 ? -2.392 -11.957 -4.167 1.00 95.25 184 ARG A C 1
ATOM 1464 O O . ARG A 1 184 ? -3.493 -11.582 -3.771 1.00 95.25 184 ARG A O 1
ATOM 1471 N N . PHE A 1 185 ? -1.376 -12.196 -3.338 1.00 95.62 185 PHE A N 1
ATOM 1472 C CA . PHE A 1 185 ? -1.496 -12.013 -1.890 1.00 95.62 185 PHE A CA 1
ATOM 1473 C C . PHE A 1 185 ? -1.845 -10.572 -1.534 1.00 95.62 185 PHE A C 1
ATOM 1475 O O . PHE A 1 185 ? -2.756 -10.333 -0.742 1.00 95.62 185 PHE A O 1
ATOM 1482 N N . TRP A 1 186 ? -1.192 -9.606 -2.178 1.00 94.88 186 TRP A N 1
ATOM 1483 C CA . TRP A 1 186 ? -1.498 -8.201 -1.956 1.00 94.88 186 TRP A CA 1
ATOM 1484 C C . TRP A 1 186 ? -2.924 -7.838 -2.386 1.00 94.88 186 TRP A C 1
ATOM 1486 O O . TRP A 1 186 ? -3.631 -7.149 -1.654 1.00 94.88 186 TRP A O 1
ATOM 1496 N N . PHE A 1 187 ? -3.390 -8.353 -3.527 1.00 94.88 187 PHE A N 1
ATOM 1497 C CA . PHE A 1 187 ? -4.766 -8.158 -3.980 1.00 94.88 187 PHE A CA 1
ATOM 1498 C C . PHE A 1 187 ? -5.788 -8.698 -2.969 1.00 94.88 187 PHE A C 1
ATOM 1500 O O . PHE A 1 187 ? -6.710 -7.980 -2.582 1.00 94.88 187 PHE A O 1
ATOM 1507 N N . VAL A 1 188 ? -5.606 -9.931 -2.484 1.00 95.06 188 VAL A N 1
ATOM 1508 C CA . VAL A 1 188 ? -6.501 -10.540 -1.485 1.00 95.06 188 VAL A CA 1
ATOM 1509 C C . VAL A 1 188 ? -6.475 -9.757 -0.169 1.00 95.06 188 VAL A C 1
ATOM 1511 O O . VAL A 1 188 ? -7.531 -9.540 0.432 1.00 95.06 188 VAL A O 1
ATOM 1514 N N . ALA A 1 189 ? -5.307 -9.268 0.257 1.00 94.25 189 ALA A N 1
ATOM 1515 C CA . ALA A 1 189 ? -5.172 -8.407 1.432 1.00 94.25 189 ALA A CA 1
ATOM 1516 C C . ALA A 1 189 ? -5.963 -7.093 1.295 1.00 94.25 189 ALA A C 1
ATOM 1518 O O . ALA A 1 189 ? -6.623 -6.654 2.237 1.00 94.25 189 ALA A O 1
ATOM 1519 N N . LEU A 1 190 ? -5.945 -6.477 0.109 1.00 93.44 190 LEU A N 1
ATOM 1520 C CA . LEU A 1 190 ? -6.693 -5.249 -0.160 1.00 93.44 190 LEU A CA 1
ATOM 1521 C C . LEU A 1 190 ? -8.204 -5.495 -0.194 1.00 93.44 190 LEU A C 1
ATOM 1523 O O . LEU A 1 190 ? -8.952 -4.752 0.436 1.00 93.44 190 LEU A O 1
ATOM 1527 N N . VAL A 1 191 ? -8.663 -6.544 -0.882 1.00 94.62 191 VAL A N 1
ATOM 1528 C CA . VAL A 1 191 ? -10.097 -6.875 -0.980 1.00 94.62 191 VAL A CA 1
ATOM 1529 C C . VAL A 1 191 ? -10.682 -7.204 0.394 1.00 94.62 191 VAL A C 1
ATOM 1531 O O . VAL A 1 191 ? -11.747 -6.699 0.754 1.00 94.62 191 VAL A O 1
ATOM 1534 N N . SER A 1 192 ? -9.968 -7.998 1.194 1.00 93.25 192 SER A N 1
ATOM 1535 C CA . SER A 1 192 ? -10.369 -8.292 2.574 1.00 93.25 192 SER A CA 1
ATOM 1536 C C . SER A 1 192 ? -10.371 -7.026 3.440 1.00 93.25 192 SER A C 1
ATOM 1538 O O . SER A 1 192 ? -11.358 -6.759 4.124 1.00 93.25 192 SER A O 1
ATOM 1540 N N . GLY A 1 193 ? -9.356 -6.164 3.328 1.00 93.12 193 GLY A N 1
ATOM 1541 C CA . GLY A 1 193 ? -9.330 -4.866 4.012 1.00 93.12 193 GLY A CA 1
ATOM 1542 C C . GLY A 1 193 ? -10.484 -3.930 3.621 1.00 93.12 193 GLY A C 1
ATOM 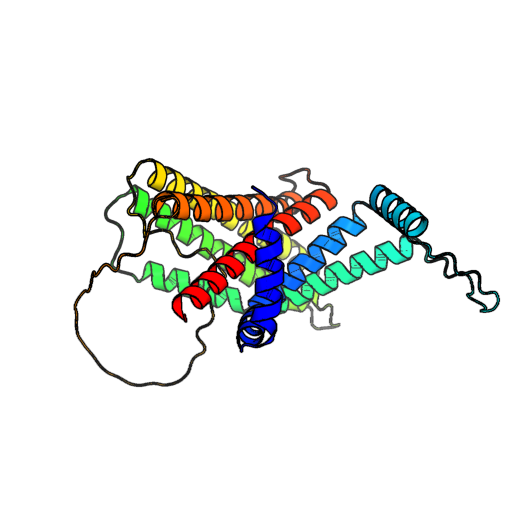1543 O O . GLY A 1 193 ? -11.050 -3.250 4.483 1.00 93.12 193 GLY A O 1
ATOM 1544 N N . ILE A 1 194 ? -10.877 -3.909 2.342 1.00 93.62 194 ILE A N 1
ATOM 1545 C CA . ILE A 1 194 ? -12.049 -3.169 1.848 1.00 93.62 194 ILE A CA 1
ATOM 1546 C C . ILE A 1 194 ? -13.319 -3.724 2.487 1.00 93.62 194 ILE A C 1
ATOM 1548 O O . ILE A 1 194 ? -14.102 -2.956 3.042 1.00 93.62 194 ILE A O 1
ATOM 1552 N N . CYS A 1 195 ? -13.501 -5.047 2.467 1.00 94.12 195 CYS A N 1
ATOM 1553 C CA . CYS A 1 195 ? -14.663 -5.704 3.058 1.00 94.12 195 CYS A CA 1
ATOM 1554 C C . CYS A 1 195 ? -14.786 -5.400 4.560 1.00 94.12 195 CYS A C 1
ATOM 1556 O O . CYS A 1 195 ? -15.855 -4.999 5.021 1.00 94.12 195 CYS A O 1
ATOM 1558 N N . ALA A 1 196 ? -13.694 -5.506 5.322 1.00 91.00 196 ALA A N 1
ATOM 1559 C CA . ALA A 1 196 ? -13.687 -5.167 6.744 1.00 91.00 196 ALA A CA 1
ATOM 1560 C C . ALA A 1 196 ? -14.022 -3.686 6.987 1.00 91.00 196 ALA A C 1
ATOM 1562 O O . ALA A 1 196 ? -14.832 -3.361 7.857 1.00 91.00 196 ALA A O 1
ATOM 1563 N N . THR A 1 197 ? -13.452 -2.778 6.188 1.00 90.00 197 THR A N 1
ATOM 1564 C CA . THR A 1 197 ? -13.709 -1.334 6.308 1.00 90.00 197 THR A CA 1
ATOM 1565 C C . THR A 1 197 ? -15.159 -0.985 5.957 1.00 90.00 197 THR A C 1
ATOM 1567 O O . THR A 1 197 ? -15.772 -0.179 6.655 1.00 90.00 197 THR A O 1
ATOM 1570 N N . LEU A 1 198 ? -15.736 -1.616 4.930 1.00 92.50 198 LEU A N 1
ATOM 1571 C CA . LEU A 1 198 ? -17.139 -1.445 4.544 1.00 92.50 198 LEU A CA 1
ATOM 1572 C C . LEU A 1 198 ? -18.094 -1.932 5.633 1.00 92.50 198 LEU A C 1
ATOM 1574 O O . LEU A 1 198 ? -19.030 -1.219 5.983 1.00 92.50 198 LEU A O 1
ATOM 1578 N N . LEU A 1 199 ? -17.840 -3.110 6.207 1.00 90.88 199 LEU A N 1
ATOM 1579 C CA . LEU A 1 199 ? -18.657 -3.650 7.295 1.00 90.88 199 LEU A CA 1
ATOM 1580 C C . LEU A 1 199 ? -18.595 -2.766 8.547 1.00 90.88 199 LEU A C 1
ATOM 1582 O O . LEU A 1 199 ? -19.619 -2.541 9.189 1.00 90.88 199 LEU A O 1
ATOM 1586 N N . ARG A 1 200 ? -17.421 -2.205 8.864 1.00 87.56 200 ARG A N 1
ATOM 1587 C CA . ARG A 1 200 ? -17.259 -1.231 9.956 1.00 87.56 200 ARG A CA 1
ATOM 1588 C C . ARG A 1 200 ? -18.002 0.066 9.665 1.00 87.56 200 ARG A C 1
ATOM 1590 O O . ARG A 1 200 ? -18.712 0.549 10.535 1.00 87.56 200 ARG A O 1
ATOM 1597 N N . LEU A 1 201 ? -17.889 0.597 8.448 1.00 87.94 201 LEU A N 1
ATOM 1598 C CA . LEU A 1 201 ? -18.595 1.811 8.040 1.00 87.94 201 LEU A CA 1
ATOM 1599 C C . LEU A 1 201 ? -20.113 1.622 8.130 1.00 87.94 201 LEU A C 1
ATOM 1601 O O . LEU A 1 201 ? -20.805 2.444 8.724 1.00 87.94 201 LEU A O 1
ATOM 1605 N N . TYR A 1 202 ? -20.621 0.513 7.599 1.00 87.19 202 TYR A N 1
ATOM 1606 C CA . TYR A 1 202 ? -22.028 0.139 7.691 1.00 87.19 202 TYR A CA 1
ATOM 1607 C C . TYR A 1 202 ? -22.495 0.010 9.143 1.00 87.19 202 TYR A C 1
ATOM 1609 O O . TYR A 1 202 ? -23.544 0.529 9.520 1.00 87.19 202 TYR A O 1
ATOM 1617 N N . GLY A 1 203 ? -21.672 -0.621 9.970 1.00 84.50 203 GLY A N 1
ATOM 1618 C CA . GLY A 1 203 ? -21.888 -0.752 11.395 1.00 84.50 203 GLY 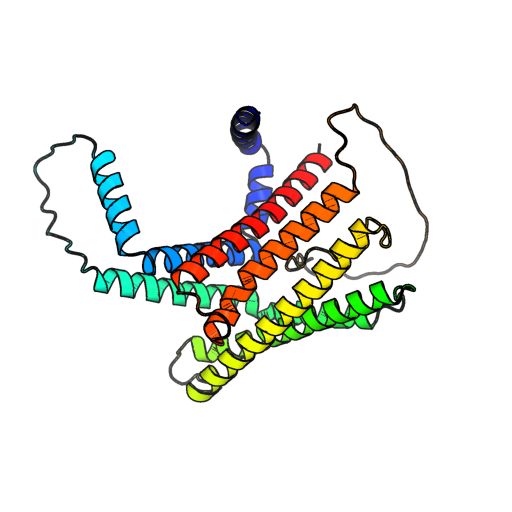A CA 1
ATOM 1619 C C . GLY A 1 203 ? -21.966 0.572 12.157 1.00 84.50 203 GLY A C 1
ATOM 1620 O O . GLY A 1 203 ? -22.885 0.791 12.947 1.00 84.50 203 GLY A O 1
ATOM 1621 N N . THR A 1 204 ? -21.028 1.482 11.896 1.00 82.75 204 THR A N 1
ATOM 1622 C CA . THR A 1 204 ? -21.018 2.834 12.471 1.00 82.75 204 THR A CA 1
ATOM 1623 C C . THR A 1 204 ? -22.246 3.635 12.027 1.00 82.75 204 THR A C 1
ATOM 1625 O O . THR A 1 204 ? -22.799 4.392 12.824 1.00 82.75 204 THR A O 1
ATOM 1628 N N . LEU A 1 205 ? -22.714 3.444 10.787 1.00 82.19 205 LEU A N 1
ATOM 1629 C CA . LEU A 1 205 ? -23.929 4.082 10.268 1.00 82.19 205 LEU A CA 1
ATOM 1630 C C . LEU A 1 205 ? -25.211 3.531 10.909 1.00 82.19 205 LEU A C 1
ATOM 1632 O O . LEU A 1 205 ? -26.138 4.299 11.155 1.00 82.19 205 LEU A O 1
ATOM 1636 N N . ARG A 1 206 ? -25.260 2.229 11.217 1.00 82.19 206 ARG A N 1
ATOM 1637 C CA . ARG A 1 206 ? -26.406 1.582 11.881 1.00 82.19 206 ARG A CA 1
ATOM 1638 C C . ARG A 1 206 ? -26.448 1.741 13.400 1.00 82.19 206 ARG A C 1
ATOM 1640 O O . ARG A 1 206 ? -27.434 1.354 14.008 1.00 82.19 206 ARG A O 1
ATOM 1647 N N . GLN A 1 207 ? -25.427 2.352 14.002 1.00 70.25 207 GLN A N 1
ATOM 1648 C CA . GLN A 1 207 ? -25.233 2.446 15.458 1.00 70.25 207 GLN A CA 1
ATOM 1649 C C . GLN A 1 207 ? -24.956 1.105 16.162 1.00 70.25 207 GLN A C 1
ATOM 1651 O O . GLN A 1 207 ? -24.895 1.068 17.388 1.00 70.25 207 GLN A O 1
ATOM 1656 N N . ASP A 1 208 ? -24.686 0.032 15.414 1.00 63.53 208 ASP A N 1
ATOM 1657 C CA . ASP A 1 208 ? -24.383 -1.297 15.970 1.00 63.53 208 ASP A CA 1
ATOM 1658 C C . ASP A 1 208 ? -22.962 -1.375 16.577 1.00 63.53 208 ASP A C 1
ATOM 1660 O O . ASP A 1 208 ? -22.574 -2.379 17.179 1.00 63.53 208 ASP A O 1
ATOM 1664 N N . PHE A 1 209 ? -22.149 -0.324 16.390 1.00 62.88 209 PHE A N 1
ATOM 1665 C CA . PHE A 1 209 ? -20.732 -0.287 16.747 1.00 62.88 209 PHE A CA 1
ATOM 1666 C C . PHE A 1 209 ? -20.424 0.939 17.616 1.00 62.88 209 PHE A C 1
ATOM 1668 O O . PHE A 1 209 ? -20.768 2.062 17.232 1.00 62.88 209 PHE A O 1
ATOM 1675 N N . PRO A 1 210 ? -19.739 0.767 18.764 1.00 57.66 210 PRO A N 1
ATOM 1676 C CA . PRO A 1 210 ? -19.290 1.893 19.568 1.00 57.66 210 PRO A CA 1
ATOM 1677 C C . PRO A 1 210 ? -18.260 2.723 18.791 1.00 57.66 210 PRO A C 1
ATOM 1679 O O . PRO A 1 210 ? -17.394 2.173 18.102 1.00 57.66 210 PRO A O 1
ATOM 1682 N N . ALA A 1 211 ? -18.366 4.047 18.938 1.00 52.47 211 ALA A N 1
ATOM 1683 C CA . ALA A 1 211 ? -17.560 5.067 18.266 1.00 52.47 211 ALA A CA 1
ATOM 1684 C C . ALA A 1 211 ? -16.106 5.123 18.786 1.00 52.47 211 ALA A C 1
ATOM 1686 O O . ALA A 1 211 ? -15.662 6.129 19.328 1.00 52.47 211 ALA A O 1
ATOM 1687 N N . GLY A 1 212 ? -15.414 3.987 18.744 1.00 48.56 212 GLY A N 1
ATOM 1688 C CA . GLY A 1 212 ? -14.049 3.841 19.250 1.00 48.56 212 GLY A CA 1
ATOM 1689 C C . GLY A 1 212 ? -13.373 2.514 18.903 1.00 48.56 212 GLY A C 1
ATOM 1690 O O . GLY A 1 212 ? -12.183 2.360 19.148 1.00 48.56 212 GLY A O 1
ATOM 1691 N N . ASN A 1 213 ? -14.093 1.565 18.289 1.00 43.69 213 ASN A N 1
ATOM 1692 C CA . ASN A 1 213 ? -13.536 0.269 17.884 1.00 43.69 213 ASN A CA 1
ATOM 1693 C C . ASN A 1 213 ? -13.048 0.243 16.431 1.00 43.69 213 ASN A C 1
ATOM 1695 O O . ASN A 1 213 ? -12.823 -0.845 15.888 1.00 43.69 213 ASN A O 1
ATOM 1699 N N . ALA A 1 214 ? -12.902 1.397 15.768 1.00 41.41 214 ALA A N 1
ATOM 1700 C CA . ALA A 1 214 ? -12.167 1.436 14.511 1.00 41.41 214 ALA A CA 1
ATOM 1701 C C . ALA A 1 214 ? -10.796 0.801 14.783 1.00 41.41 214 ALA A C 1
ATOM 1703 O O . ALA A 1 214 ? -10.125 1.214 15.733 1.00 41.41 214 ALA A O 1
ATOM 1704 N N . PRO A 1 215 ? -10.368 -0.206 13.997 1.00 37.75 215 PRO A N 1
ATOM 1705 C CA . PRO A 1 215 ? -8.989 -0.610 14.120 1.00 37.75 215 PRO A CA 1
ATOM 1706 C C . PRO A 1 215 ? -8.221 0.662 13.778 1.00 37.75 215 PRO A C 1
ATOM 1708 O O . PRO A 1 215 ? -8.642 1.433 12.894 1.00 37.75 215 PRO A O 1
ATOM 1711 N N . SER A 1 216 ? -7.128 0.913 14.491 1.00 34.22 216 SER A N 1
ATOM 1712 C CA . SER A 1 216 ? -6.134 1.849 14.001 1.00 34.22 216 SER A CA 1
ATOM 1713 C C . SER A 1 216 ? -6.076 1.674 12.488 1.00 34.22 216 SER A C 1
ATOM 1715 O O . SER A 1 216 ? -6.090 0.551 11.952 1.00 34.22 216 SER A O 1
ATOM 1717 N N . SER A 1 217 ? -6.221 2.803 11.793 1.00 30.86 217 SER A N 1
ATOM 1718 C CA . SER A 1 217 ? -5.780 2.940 10.417 1.00 30.86 217 SER A CA 1
ATOM 1719 C C . SER A 1 217 ? -4.644 1.945 10.251 1.00 30.86 217 SER A C 1
ATOM 1721 O O . SER A 1 217 ? -3.709 1.981 11.046 1.00 30.86 217 SER A O 1
ATOM 1723 N N . THR A 1 218 ? -4.716 1.029 9.291 1.00 30.34 218 THR A N 1
ATOM 1724 C CA . THR A 1 218 ? -3.508 0.319 8.875 1.00 30.34 218 THR A CA 1
ATOM 1725 C C . THR A 1 218 ? -2.626 1.346 8.143 1.00 30.34 218 THR A C 1
ATOM 1727 O O . THR A 1 218 ? -2.319 1.214 6.972 1.00 30.34 218 THR A O 1
ATOM 1730 N N . GLU A 1 219 ? -2.297 2.454 8.818 1.00 30.70 219 GLU A N 1
ATOM 1731 C CA . GLU A 1 219 ? -0.927 2.802 9.125 1.00 30.70 219 GLU A CA 1
ATOM 1732 C C . GLU A 1 219 ? -0.249 1.491 9.530 1.00 30.70 219 GLU A C 1
ATOM 1734 O O . GLU A 1 219 ? -0.569 0.881 10.546 1.00 30.70 219 GLU A O 1
ATOM 1739 N N . MET A 1 220 ? 0.627 0.993 8.661 1.00 30.02 220 MET A N 1
ATOM 1740 C CA . MET A 1 220 ? 2.054 1.041 8.983 1.00 30.02 220 MET A CA 1
ATOM 1741 C C . MET A 1 220 ? 2.258 1.507 10.434 1.00 30.02 220 MET A C 1
ATOM 1743 O O . MET A 1 220 ? 2.294 2.708 10.692 1.00 30.02 220 MET A O 1
ATOM 1747 N N . ALA A 1 221 ? 2.172 0.564 11.374 1.00 25.89 221 ALA A N 1
ATOM 1748 C CA . ALA A 1 221 ? 2.184 0.873 12.792 1.00 25.89 221 ALA A CA 1
ATOM 1749 C C . ALA A 1 221 ? 3.498 1.600 13.125 1.00 25.89 221 ALA A C 1
ATOM 1751 O O . ALA A 1 221 ? 4.546 1.197 12.618 1.00 25.89 221 ALA A O 1
ATOM 1752 N N . PRO A 1 222 ? 3.449 2.657 13.952 1.00 27.47 222 PRO A N 1
ATOM 1753 C CA . PRO A 1 222 ? 4.635 3.387 14.361 1.00 27.47 222 PRO A CA 1
ATOM 1754 C C . PRO A 1 222 ? 5.555 2.449 15.146 1.00 27.47 222 PRO A C 1
ATOM 1756 O O . PRO A 1 222 ? 5.131 1.818 16.118 1.00 27.47 222 PRO A O 1
ATOM 1759 N N . GLN A 1 223 ? 6.820 2.380 14.733 1.00 25.00 223 GLN A N 1
ATOM 1760 C CA . GLN A 1 223 ? 7.879 1.791 15.539 1.00 25.00 223 GLN A CA 1
ATOM 1761 C C . GLN A 1 223 ? 7.940 2.514 16.887 1.00 25.00 223 GLN A C 1
ATOM 1763 O O . GLN A 1 223 ? 8.308 3.684 16.971 1.00 25.00 223 GLN A O 1
ATOM 1768 N N . LYS A 1 224 ? 7.640 1.791 17.967 1.00 23.61 224 LYS A N 1
ATOM 1769 C CA . LYS A 1 224 ? 8.242 2.082 19.265 1.00 23.61 224 LYS A CA 1
ATOM 1770 C C . LYS A 1 224 ? 9.573 1.333 19.298 1.00 23.61 224 LYS A C 1
ATOM 1772 O O . LYS A 1 224 ? 9.590 0.105 19.289 1.00 23.61 224 LYS A O 1
ATOM 1777 N N . SER A 1 225 ? 10.670 2.084 19.270 1.00 22.94 225 SER A N 1
ATOM 1778 C CA . SER A 1 225 ? 12.037 1.559 19.364 1.00 22.94 225 SER A CA 1
ATOM 1779 C C . SER A 1 225 ? 12.263 0.835 20.710 1.00 22.94 225 SER A C 1
ATOM 1781 O O . SER A 1 225 ? 11.700 1.271 21.723 1.00 22.94 225 SER A O 1
ATOM 1783 N N . PRO A 1 226 ? 13.053 -0.257 20.760 1.00 25.27 226 PRO A N 1
ATOM 1784 C CA . PRO A 1 226 ? 13.253 -1.058 21.959 1.00 25.27 226 PRO A CA 1
ATOM 1785 C C . PRO A 1 226 ? 14.471 -0.566 22.751 1.00 25.27 226 PRO A C 1
ATOM 1787 O O . PRO A 1 226 ? 15.591 -0.636 22.255 1.00 25.27 226 PRO A O 1
ATOM 1790 N N . ASN A 1 227 ? 14.283 -0.131 24.002 1.00 20.70 227 ASN A N 1
ATOM 1791 C CA . ASN A 1 227 ? 15.224 -0.499 25.063 1.00 20.70 227 ASN A CA 1
ATOM 1792 C C . ASN A 1 227 ? 14.700 -0.237 26.483 1.00 20.70 227 ASN A C 1
ATOM 1794 O O . ASN A 1 227 ? 14.097 0.798 26.761 1.00 20.70 227 ASN A O 1
ATOM 1798 N N . THR A 1 228 ? 15.092 -1.155 27.367 1.00 22.59 228 THR A N 1
ATOM 1799 C CA . THR A 1 228 ? 15.128 -1.097 28.840 1.00 22.59 228 THR A CA 1
ATOM 1800 C C . THR A 1 228 ? 14.033 -1.856 29.595 1.00 22.59 228 THR A C 1
ATOM 1802 O O . THR A 1 228 ? 12.912 -1.408 29.815 1.00 22.59 228 THR A O 1
ATOM 1805 N N . THR A 1 229 ? 14.468 -3.035 30.030 1.00 20.70 229 THR A N 1
ATOM 1806 C CA . THR A 1 229 ? 13.976 -3.945 31.064 1.00 20.70 229 THR A CA 1
ATOM 1807 C C . THR A 1 229 ? 13.686 -3.256 32.406 1.00 20.70 229 THR A C 1
ATOM 1809 O O . THR A 1 229 ? 14.559 -2.554 32.913 1.00 20.70 229 THR A O 1
ATOM 1812 N N . ARG A 1 230 ? 12.528 -3.566 33.013 1.00 22.44 230 ARG A N 1
ATOM 1813 C CA . ARG A 1 230 ? 12.306 -4.052 34.405 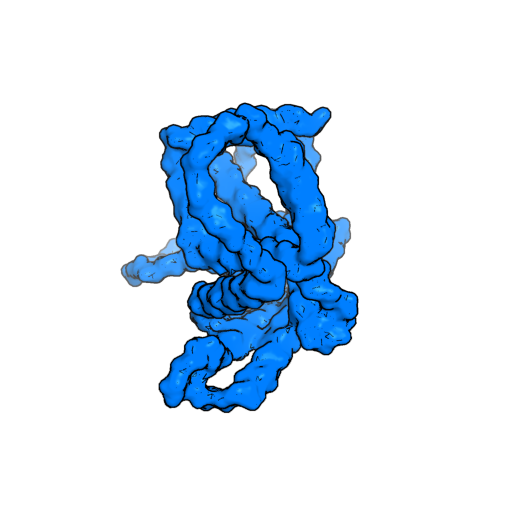1.00 22.44 230 ARG A CA 1
ATOM 1814 C C . ARG A 1 230 ? 10.910 -3.658 34.929 1.00 22.44 230 ARG A C 1
ATOM 1816 O O . ARG A 1 230 ? 10.592 -2.482 35.005 1.00 22.44 230 ARG A O 1
ATOM 1823 N N . GLU A 1 231 ? 10.118 -4.690 35.241 1.00 20.05 231 GLU A N 1
ATOM 1824 C CA . GLU A 1 231 ? 9.308 -4.885 36.467 1.00 20.05 231 GLU A CA 1
ATOM 1825 C C . GLU A 1 231 ? 8.586 -3.650 37.054 1.00 20.05 231 GLU A C 1
ATOM 1827 O O . GLU A 1 231 ? 9.210 -2.720 37.554 1.00 20.05 231 GLU A O 1
ATOM 1832 N N . SER A 1 232 ? 7.251 -3.597 37.074 1.00 22.48 232 SER A N 1
ATOM 1833 C CA . SER A 1 232 ? 6.451 -4.130 38.193 1.00 22.48 232 SER A CA 1
ATOM 1834 C C . SER A 1 232 ? 4.933 -3.999 37.938 1.00 22.48 232 SER A C 1
ATOM 1836 O O . SER A 1 232 ? 4.479 -3.328 37.014 1.00 22.48 232 SER A O 1
ATOM 1838 N N . VAL A 1 233 ? 4.190 -4.742 38.754 1.00 22.14 233 VAL A N 1
ATOM 1839 C CA . VAL A 1 233 ? 2.786 -5.177 38.695 1.00 22.14 233 VAL A CA 1
ATOM 1840 C C . VAL A 1 233 ? 1.793 -4.133 39.257 1.00 22.14 233 VAL A C 1
ATOM 1842 O O . VAL A 1 233 ? 2.154 -3.408 40.176 1.00 22.14 233 VAL A O 1
ATOM 1845 N N . GLU A 1 234 ? 0.542 -4.169 38.745 1.00 20.92 234 GLU A N 1
ATOM 1846 C CA . GLU A 1 234 ? -0.734 -3.633 39.309 1.00 20.92 234 GLU A CA 1
ATOM 1847 C C . GLU A 1 234 ? -0.908 -2.089 39.401 1.00 20.92 234 GLU A C 1
ATOM 1849 O O . GLU A 1 234 ? 0.040 -1.368 39.657 1.00 20.92 234 GLU A O 1
ATOM 1854 N N . LEU A 1 235 ? -2.055 -1.429 39.143 1.00 21.12 235 LEU A N 1
ATOM 1855 C CA . LEU A 1 235 ? -3.485 -1.707 39.363 1.00 21.12 235 LEU A CA 1
ATOM 1856 C C . LEU A 1 235 ? -4.398 -0.876 38.417 1.00 21.12 235 LEU A C 1
ATOM 1858 O O . LEU A 1 235 ? -3.986 0.094 37.787 1.00 21.12 235 LEU A O 1
ATOM 1862 N N . SER A 1 236 ? -5.670 -1.281 38.389 1.00 23.09 236 SER A N 1
ATOM 1863 C CA . SER A 1 236 ? -6.871 -0.636 37.826 1.00 23.09 236 SER A CA 1
ATOM 1864 C C . SER A 1 236 ? -7.068 0.848 38.196 1.00 23.09 236 SER A C 1
ATOM 1866 O O . SER A 1 236 ? -6.783 1.228 39.324 1.00 23.09 236 SER A O 1
ATOM 1868 N N . ASP A 1 237 ? -7.654 1.651 37.296 1.00 19.67 237 ASP A N 1
ATOM 1869 C CA . ASP A 1 237 ? -8.992 2.282 37.430 1.00 19.67 237 ASP A CA 1
ATOM 1870 C C . ASP A 1 237 ? -9.148 3.513 36.503 1.00 19.67 237 ASP A C 1
ATOM 1872 O O . ASP A 1 237 ? -8.182 4.126 36.050 1.00 19.67 237 ASP A O 1
ATOM 1876 N N . GLY A 1 238 ? -10.392 3.804 36.130 1.00 23.22 238 GLY A N 1
ATOM 1877 C CA . GLY A 1 238 ? -10.777 4.720 35.070 1.00 23.22 238 GLY A CA 1
ATOM 1878 C C . GLY A 1 238 ? -10.607 6.211 35.357 1.00 23.22 238 GLY A C 1
ATOM 1879 O O . GLY A 1 238 ? -10.444 6.669 36.480 1.00 23.22 238 GLY A O 1
ATOM 1880 N N . SER A 1 239 ? -10.754 7.001 34.293 1.00 22.69 239 SER A N 1
ATOM 1881 C CA . SER A 1 239 ? -11.185 8.391 34.410 1.00 22.69 239 SER A CA 1
ATOM 1882 C C . SER A 1 239 ? -11.802 8.860 33.095 1.00 22.69 239 SER A C 1
ATOM 1884 O O . SER A 1 239 ? -11.124 9.133 32.105 1.00 22.69 239 SER A O 1
ATOM 1886 N N . ARG A 1 240 ? -13.137 8.935 33.089 1.00 29.83 240 ARG A N 1
ATOM 1887 C CA . ARG A 1 240 ? -13.846 9.976 32.345 1.00 29.83 240 ARG A CA 1
ATOM 1888 C C . ARG A 1 240 ? -13.513 11.286 33.053 1.00 29.83 240 ARG A C 1
ATOM 1890 O O . ARG A 1 240 ? -13.705 11.339 34.259 1.00 29.83 240 ARG A O 1
ATOM 1897 N N . ASN A 1 241 ? -13.159 12.340 32.324 1.00 24.31 241 ASN A N 1
ATOM 1898 C CA . ASN A 1 241 ? -13.719 13.652 32.630 1.00 24.31 241 ASN A CA 1
ATOM 1899 C C . ASN A 1 241 ? -13.662 14.613 31.448 1.00 24.31 241 ASN A C 1
ATOM 1901 O O . ASN A 1 241 ? -12.725 14.642 30.655 1.00 24.31 241 ASN A O 1
ATOM 1905 N N . ALA A 1 242 ? -14.759 15.355 31.353 1.00 29.80 242 ALA A N 1
ATOM 1906 C CA . ALA A 1 242 ? -15.037 16.402 30.400 1.00 29.80 242 ALA A CA 1
ATOM 1907 C C . ALA A 1 242 ? -14.208 17.660 30.686 1.00 29.80 242 ALA A C 1
ATOM 1909 O O . ALA A 1 242 ? -13.988 18.018 31.840 1.00 29.80 242 ALA A O 1
ATOM 1910 N N . SER A 1 243 ? -13.881 18.405 29.635 1.00 24.20 243 SER A N 1
ATOM 1911 C CA . SER A 1 243 ? -13.633 19.842 29.725 1.00 24.20 243 SER A CA 1
ATOM 1912 C C . SER A 1 243 ? -14.272 20.529 28.517 1.00 24.20 243 SER A C 1
ATOM 1914 O O . SER A 1 243 ? -14.015 20.202 27.358 1.00 24.20 243 SER A O 1
ATOM 1916 N N . GLY A 1 244 ? -15.219 21.422 28.813 1.00 24.92 244 GLY A N 1
ATOM 1917 C CA . GLY A 1 244 ? -15.948 22.221 27.837 1.00 24.92 244 GLY A CA 1
ATOM 1918 C C . GLY A 1 244 ? -15.152 23.441 27.370 1.00 24.92 244 GLY A C 1
ATOM 1919 O O . GLY A 1 244 ? -14.456 24.079 28.153 1.00 24.92 244 GLY A O 1
ATOM 1920 N N . GLY A 1 245 ? -15.327 23.778 26.090 1.00 22.16 245 GLY A N 1
ATOM 1921 C CA . GLY A 1 245 ? -14.921 25.023 25.428 1.00 22.16 245 GLY A CA 1
ATOM 1922 C C . GLY A 1 245 ? -15.898 25.347 24.274 1.00 22.16 245 GLY A C 1
ATOM 1923 O O . GLY A 1 245 ? -16.623 24.447 23.843 1.00 22.16 245 GLY A O 1
ATOM 1924 N N . PRO A 1 246 ? -15.991 26.613 23.814 1.00 26.45 246 PRO A N 1
ATOM 1925 C CA . PRO A 1 246 ? -17.200 27.223 23.230 1.00 26.45 246 PRO A CA 1
ATOM 1926 C C . PRO A 1 246 ? -17.541 26.768 21.789 1.00 26.45 246 PRO A C 1
ATOM 1928 O O . PRO A 1 246 ? -16.728 26.126 21.123 1.00 26.45 246 PRO A O 1
ATOM 1931 N N . PRO A 1 247 ? -18.766 27.053 21.287 1.00 37.72 247 PRO A N 1
ATOM 1932 C CA . PRO A 1 247 ? -19.370 26.304 20.193 1.00 37.72 247 PRO A CA 1
ATOM 1933 C C . PRO A 1 247 ? -18.914 26.823 18.825 1.00 37.72 247 PRO A C 1
ATOM 1935 O O . PRO A 1 247 ? -19.330 27.887 18.379 1.00 37.72 247 PRO A O 1
ATOM 1938 N N . SER A 1 248 ? -18.135 26.017 18.104 1.00 30.86 248 SER A N 1
ATOM 1939 C CA . SER A 1 248 ? -18.055 26.110 16.643 1.00 30.86 248 SER A CA 1
ATOM 1940 C C . SER A 1 248 ? -18.472 24.764 16.044 1.00 30.86 248 SER A C 1
ATOM 1942 O O . SER A 1 248 ? -17.981 23.720 16.464 1.00 30.86 248 SER A O 1
ATOM 1944 N N . GLY A 1 249 ? -19.478 24.807 15.161 1.00 33.06 249 GLY A N 1
ATOM 1945 C CA . GLY A 1 249 ? -20.089 23.712 14.390 1.00 33.06 249 GLY A CA 1
ATOM 1946 C C . GLY A 1 249 ? -19.805 22.276 14.845 1.00 33.06 249 GLY A C 1
ATOM 1947 O O . GLY A 1 249 ? -18.862 21.653 14.365 1.00 33.06 249 GLY A O 1
ATOM 1948 N N . LYS A 1 250 ? -20.667 21.719 15.709 1.00 35.66 250 LYS A N 1
ATOM 1949 C CA . LYS A 1 250 ? -20.622 20.316 16.158 1.00 35.66 250 LYS A CA 1
ATOM 1950 C C . LYS A 1 250 ? -20.867 19.347 14.988 1.00 35.66 250 LYS A C 1
ATOM 1952 O O . LYS A 1 250 ? -21.981 18.877 14.786 1.00 35.66 250 LYS A O 1
ATOM 1957 N N . GLN A 1 251 ? -19.821 19.009 14.242 1.00 40.03 251 GLN A N 1
ATOM 1958 C CA . GLN A 1 251 ? -19.758 17.726 13.545 1.00 40.03 251 GLN A CA 1
ATOM 1959 C C . GLN A 1 251 ? -19.497 16.667 14.623 1.00 40.03 251 GLN A C 1
ATOM 1961 O O . GLN A 1 251 ? -18.491 16.733 15.325 1.00 40.03 251 GLN A O 1
ATOM 1966 N N . GLY A 1 252 ? -20.459 15.773 14.861 1.00 46.09 252 GLY A N 1
ATOM 1967 C CA . GLY A 1 252 ? -20.393 14.821 15.973 1.00 46.09 252 GLY A CA 1
ATOM 1968 C C . GLY A 1 252 ? -19.181 13.873 15.893 1.00 46.09 252 GLY A C 1
ATOM 1969 O O . GLY A 1 252 ? -18.640 13.655 14.809 1.00 46.09 252 GLY A O 1
ATOM 1970 N N . PRO A 1 253 ? -18.784 13.227 17.009 1.00 61.03 253 PRO A N 1
ATOM 1971 C CA . PRO A 1 253 ? -17.662 12.276 17.030 1.00 61.03 253 PRO A CA 1
ATOM 1972 C C . PRO A 1 253 ? -17.804 11.161 15.975 1.00 61.03 253 PRO A C 1
ATOM 1974 O O . PRO A 1 253 ? -16.820 10.713 15.397 1.00 61.03 253 PRO A O 1
ATOM 1977 N N . ARG A 1 254 ? -19.043 10.789 15.629 1.00 62.50 254 ARG A N 1
ATOM 1978 C CA . ARG A 1 254 ? -19.364 9.762 14.624 1.00 62.50 254 ARG A CA 1
ATOM 1979 C C . ARG A 1 254 ? -19.109 10.190 13.176 1.00 62.50 254 ARG A C 1
ATOM 1981 O O . ARG A 1 254 ? -18.699 9.359 12.372 1.00 62.50 254 ARG A O 1
ATOM 1988 N N . SER A 1 255 ? -19.337 11.459 12.819 1.00 64.88 255 SER A N 1
ATOM 1989 C CA . SER A 1 255 ? -19.079 11.924 11.446 1.00 64.88 255 SER A CA 1
ATOM 1990 C C . SER A 1 255 ? -17.582 11.989 11.160 1.00 64.88 255 SER A C 1
ATOM 1992 O O . SER A 1 255 ? -17.154 11.729 10.038 1.00 64.88 255 SER A O 1
ATOM 1994 N N . PHE A 1 256 ? -16.783 12.274 12.191 1.00 70.50 256 PHE A N 1
ATOM 1995 C CA . PHE A 1 256 ? -15.329 12.251 12.104 1.00 70.50 256 PHE A CA 1
ATOM 1996 C C . PHE A 1 256 ? -14.790 10.827 11.877 1.00 70.50 256 PHE A C 1
ATOM 1998 O O . PHE A 1 256 ? -13.974 10.611 10.981 1.00 70.50 256 PHE A O 1
ATOM 2005 N N . GLU A 1 257 ? -15.297 9.834 12.614 1.00 77.50 257 GLU A N 1
ATOM 2006 C CA . GLU A 1 257 ? -14.909 8.429 12.425 1.00 77.50 257 GLU A CA 1
ATOM 2007 C C . GLU A 1 257 ? -15.334 7.862 11.071 1.00 77.50 257 GLU A C 1
ATOM 2009 O O . GLU A 1 257 ? -14.527 7.231 10.384 1.00 77.50 257 GLU A O 1
ATOM 2014 N N . ALA A 1 258 ? -16.575 8.125 10.652 1.00 81.25 258 ALA A N 1
ATOM 2015 C CA . ALA A 1 258 ? -17.057 7.730 9.334 1.00 81.25 258 ALA A CA 1
ATOM 2016 C C . ALA A 1 258 ? -16.209 8.366 8.218 1.00 81.25 258 ALA A C 1
ATOM 2018 O O . ALA A 1 258 ? -15.869 7.692 7.247 1.00 81.25 258 ALA A O 1
ATOM 2019 N N . GLY A 1 259 ? -15.794 9.628 8.387 1.00 82.62 259 GLY A N 1
ATOM 2020 C CA . GLY A 1 259 ? -14.877 10.312 7.473 1.00 82.62 259 GLY A CA 1
ATOM 2021 C C . GLY A 1 259 ? -13.506 9.636 7.381 1.00 82.62 259 GLY A C 1
ATOM 2022 O O . GLY A 1 259 ? -12.995 9.433 6.277 1.00 82.62 259 GLY A O 1
ATOM 2023 N N . LYS A 1 260 ? -12.933 9.212 8.516 1.00 84.31 260 LYS A N 1
ATOM 2024 C CA . LYS A 1 260 ? -11.662 8.466 8.549 1.00 84.31 260 LYS A CA 1
ATOM 2025 C C . LYS A 1 260 ? -11.786 7.099 7.867 1.00 84.31 260 LYS A C 1
ATOM 2027 O O . LYS A 1 260 ? -10.923 6.725 7.073 1.00 84.31 260 LYS A O 1
ATOM 2032 N N . LEU A 1 261 ? -12.867 6.363 8.137 1.00 86.81 261 LEU A N 1
ATOM 2033 C CA . LEU A 1 261 ? -13.140 5.071 7.496 1.00 86.81 261 LEU A CA 1
ATOM 2034 C C . LEU A 1 261 ? -13.342 5.217 5.985 1.00 86.81 261 LEU A C 1
ATOM 2036 O O . LEU A 1 261 ? -12.807 4.419 5.221 1.00 86.81 261 LEU A O 1
ATOM 2040 N N . LEU A 1 262 ? -14.052 6.259 5.547 1.00 89.19 262 LEU A N 1
ATOM 2041 C CA . LEU A 1 262 ? -14.260 6.544 4.130 1.00 89.19 262 LEU A CA 1
ATOM 2042 C C . LEU A 1 262 ? -12.947 6.890 3.421 1.00 89.19 262 LEU A C 1
ATOM 2044 O O . LEU A 1 262 ? -12.699 6.409 2.317 1.00 89.19 262 LEU A O 1
ATOM 2048 N N . ARG A 1 263 ? -12.075 7.680 4.057 1.00 87.62 263 ARG A N 1
ATOM 2049 C CA . ARG A 1 263 ? -10.759 8.010 3.498 1.00 87.62 263 ARG A CA 1
ATOM 2050 C C . ARG A 1 263 ? -9.878 6.768 3.359 1.00 87.62 263 ARG A C 1
ATOM 2052 O O . ARG A 1 263 ? -9.281 6.559 2.303 1.00 87.62 263 ARG A O 1
ATOM 2059 N N . ARG A 1 264 ? -9.863 5.909 4.385 1.00 88.38 264 ARG A N 1
ATOM 2060 C CA . ARG A 1 264 ? -9.186 4.603 4.353 1.00 88.38 264 ARG A CA 1
ATOM 2061 C C . ARG A 1 264 ? -9.728 3.722 3.228 1.00 88.38 264 ARG A C 1
ATOM 2063 O O . ARG A 1 264 ? -8.947 3.141 2.482 1.00 88.38 264 ARG A O 1
ATOM 2070 N N . LEU A 1 265 ? -11.050 3.640 3.089 1.00 92.12 265 LEU A N 1
ATOM 2071 C CA . LEU A 1 265 ? -11.706 2.884 2.025 1.00 92.12 265 LEU A CA 1
ATOM 2072 C C . LEU A 1 265 ? -11.292 3.394 0.639 1.00 92.12 265 LEU A C 1
ATOM 2074 O O . LEU A 1 265 ? -10.913 2.595 -0.212 1.00 92.12 265 LEU A O 1
ATOM 2078 N N . ALA A 1 266 ? -11.312 4.712 0.427 1.00 90.06 266 ALA A N 1
ATOM 2079 C CA . ALA A 1 266 ? -10.891 5.318 -0.832 1.00 90.06 266 ALA A CA 1
ATOM 2080 C C . ALA A 1 266 ? -9.429 4.980 -1.161 1.00 90.06 266 ALA A C 1
ATOM 2082 O O . ALA A 1 266 ? -9.139 4.562 -2.281 1.00 90.06 266 ALA A O 1
ATOM 2083 N N . ALA A 1 267 ? -8.519 5.085 -0.186 1.00 88.69 267 ALA A N 1
ATOM 2084 C CA . ALA A 1 267 ? -7.118 4.712 -0.371 1.00 88.69 267 ALA A CA 1
ATOM 2085 C C . ALA A 1 267 ? -6.959 3.229 -0.758 1.00 88.69 267 ALA A C 1
ATOM 2087 O O . ALA A 1 267 ? -6.241 2.926 -1.706 1.00 88.69 267 ALA A O 1
ATOM 2088 N N . LEU A 1 268 ? -7.677 2.315 -0.093 1.00 90.50 268 LEU A N 1
ATOM 2089 C CA . LEU A 1 268 ? -7.645 0.885 -0.425 1.00 90.50 268 LEU A CA 1
ATOM 2090 C C . LEU A 1 268 ? -8.165 0.598 -1.841 1.00 90.50 268 LEU A C 1
ATOM 2092 O O . LEU A 1 268 ? -7.569 -0.203 -2.555 1.00 90.50 268 LEU A O 1
ATOM 2096 N N . ILE A 1 269 ? -9.243 1.262 -2.266 1.00 91.31 269 ILE A N 1
ATOM 2097 C CA . ILE A 1 269 ? -9.792 1.111 -3.622 1.00 91.31 269 ILE A CA 1
ATOM 2098 C C . ILE A 1 269 ? -8.775 1.572 -4.670 1.00 91.31 269 ILE A C 1
ATOM 2100 O O . ILE A 1 269 ? -8.573 0.881 -5.666 1.00 91.31 269 ILE A O 1
ATOM 2104 N N . PHE A 1 270 ? -8.102 2.704 -4.445 1.00 90.69 270 PHE A N 1
ATOM 2105 C CA . PHE A 1 270 ? -7.038 3.158 -5.341 1.00 90.69 270 PHE A CA 1
ATOM 2106 C C . PHE A 1 270 ? -5.859 2.178 -5.385 1.00 90.69 270 PHE A C 1
ATOM 2108 O O . PHE A 1 270 ? -5.311 1.934 -6.461 1.00 90.69 270 PHE A O 1
ATOM 2115 N N . ASP A 1 271 ? -5.511 1.561 -4.255 1.00 91.44 271 ASP A N 1
ATOM 2116 C CA . ASP A 1 271 ? -4.414 0.593 -4.184 1.00 91.44 271 ASP A CA 1
ATOM 2117 C C . ASP A 1 271 ? -4.721 -0.700 -4.946 1.00 91.44 271 ASP A C 1
ATOM 2119 O O . ASP A 1 271 ? -3.799 -1.286 -5.508 1.00 91.44 271 ASP A O 1
ATOM 2123 N N . VAL A 1 272 ? -5.995 -1.101 -5.070 1.00 92.88 272 VAL A N 1
ATOM 2124 C CA . VAL A 1 272 ? -6.416 -2.294 -5.835 1.00 92.88 272 VAL A CA 1
ATOM 2125 C C . VAL A 1 272 ? -6.067 -2.196 -7.322 1.00 92.88 272 VAL A C 1
ATOM 2127 O O . VAL A 1 272 ? -5.791 -3.221 -7.950 1.00 92.88 272 VAL A O 1
ATOM 2130 N N . PHE A 1 273 ? -6.002 -0.991 -7.896 1.00 89.06 273 PHE A N 1
ATOM 2131 C CA . PHE A 1 273 ? -5.639 -0.820 -9.308 1.00 89.06 273 PHE A CA 1
ATOM 2132 C C . PHE A 1 273 ? -4.228 -1.328 -9.621 1.00 89.06 273 PHE A C 1
ATOM 2134 O O . PHE A 1 273 ? -3.965 -1.766 -10.742 1.00 89.06 273 PHE A O 1
ATOM 2141 N N . ILE A 1 274 ? -3.319 -1.299 -8.645 1.00 88.19 274 ILE A N 1
ATOM 2142 C CA . ILE A 1 274 ? -1.920 -1.668 -8.854 1.00 88.19 274 ILE A CA 1
ATOM 2143 C C . ILE A 1 274 ? -1.796 -3.187 -9.066 1.00 88.19 274 ILE A C 1
ATOM 2145 O O . ILE A 1 274 ? -1.432 -3.573 -10.178 1.00 88.19 274 ILE A O 1
ATOM 2149 N N . PRO A 1 275 ? -2.151 -4.071 -8.109 1.00 91.12 275 PRO A N 1
ATOM 2150 C CA . PRO A 1 275 ? -2.107 -5.506 -8.361 1.00 91.12 275 PRO A CA 1
ATOM 2151 C C . PRO A 1 275 ? -3.195 -5.944 -9.351 1.00 91.12 275 PRO A C 1
ATOM 2153 O O . PRO A 1 275 ? -2.955 -6.852 -10.139 1.00 91.12 275 PRO A O 1
ATOM 2156 N N . GLY A 1 276 ? -4.356 -5.278 -9.390 1.00 88.44 276 GLY A N 1
ATOM 2157 C CA . GLY A 1 276 ? -5.437 -5.603 -10.325 1.00 88.44 276 GLY A CA 1
ATOM 2158 C C . GLY A 1 276 ? -5.035 -5.450 -11.795 1.00 88.44 276 GLY A C 1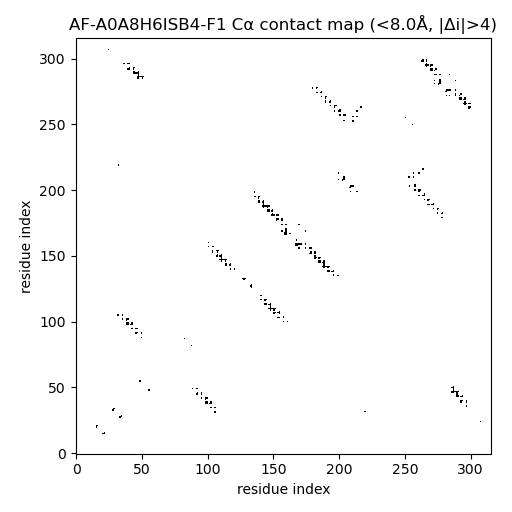
ATOM 2159 O O . GLY A 1 276 ? -5.407 -6.285 -12.618 1.00 88.44 276 GLY A O 1
ATOM 2160 N N . SER A 1 277 ? -4.228 -4.435 -12.122 1.00 89.81 277 SER A N 1
ATOM 2161 C CA . SER A 1 277 ? -3.682 -4.263 -13.476 1.00 89.81 277 SER A CA 1
ATOM 2162 C C . SER A 1 277 ? -2.615 -5.306 -13.823 1.00 89.81 277 SER A C 1
ATOM 2164 O O . SER A 1 277 ? -2.609 -5.820 -14.938 1.00 89.81 277 SER A O 1
ATOM 2166 N N . VAL A 1 278 ? -1.754 -5.677 -12.868 1.00 87.44 278 VAL A N 1
ATOM 2167 C CA . VAL A 1 278 ? -0.713 -6.703 -13.072 1.00 87.44 278 VAL A CA 1
ATOM 2168 C C . VAL A 1 278 ? -1.322 -8.095 -13.255 1.00 87.44 278 VAL A C 1
ATOM 2170 O O . VAL A 1 278 ? -0.834 -8.878 -14.064 1.00 87.44 278 VAL A O 1
ATOM 2173 N N . LEU A 1 279 ? -2.404 -8.396 -12.535 1.00 89.62 279 LEU A N 1
ATOM 2174 C CA . LEU A 1 279 ? -3.128 -9.665 -12.641 1.00 89.62 279 LEU A CA 1
ATOM 2175 C C . LEU A 1 279 ? -4.065 -9.732 -13.858 1.00 89.62 279 LEU A C 1
ATOM 2177 O O . LEU A 1 279 ? -4.675 -10.772 -14.087 1.00 89.62 279 LEU A O 1
ATOM 2181 N N . GLY A 1 280 ? -4.210 -8.643 -14.620 1.00 85.81 280 GLY A N 1
ATOM 2182 C CA . GLY A 1 280 ? -5.130 -8.571 -15.759 1.00 85.81 280 GLY A CA 1
ATOM 2183 C C . GLY A 1 280 ? -6.614 -8.531 -15.372 1.00 85.81 280 GLY A C 1
ATOM 2184 O O . GLY A 1 280 ? -7.469 -8.669 -16.240 1.00 85.81 280 GLY A O 1
ATOM 2185 N N . LEU A 1 281 ? -6.932 -8.323 -14.089 1.00 85.12 281 LEU A N 1
ATOM 2186 C CA . LEU A 1 281 ? -8.309 -8.215 -13.587 1.00 85.12 281 LEU A CA 1
ATOM 2187 C C . LEU A 1 281 ? -8.937 -6.852 -13.903 1.00 85.12 281 LEU A C 1
ATOM 2189 O O . LEU A 1 281 ? -10.157 -6.735 -13.979 1.00 85.12 281 LEU A O 1
ATOM 2193 N N . VAL A 1 282 ? -8.110 -5.816 -14.078 1.00 84.75 282 VAL A N 1
ATOM 2194 C CA . VAL A 1 282 ? -8.551 -4.456 -14.406 1.00 84.75 282 VAL A CA 1
ATOM 2195 C C . VAL A 1 282 ? -7.814 -3.978 -15.660 1.00 84.75 282 VAL A C 1
ATOM 2197 O O . VAL A 1 282 ? -6.582 -3.906 -15.630 1.00 84.75 282 VAL A O 1
ATOM 2200 N N . PRO A 1 283 ? -8.514 -3.582 -16.743 1.00 78.62 283 PRO A N 1
ATOM 2201 C CA . PRO A 1 283 ? -7.898 -3.044 -17.958 1.00 78.62 283 PRO A CA 1
ATOM 2202 C C . PRO A 1 283 ? -7.443 -1.586 -17.752 1.00 78.62 283 PRO A C 1
ATOM 2204 O O . PRO A 1 283 ? -7.877 -0.662 -18.439 1.00 78.62 283 PRO A O 1
ATOM 2207 N N . ALA A 1 284 ? -6.584 -1.347 -16.760 1.00 77.25 284 ALA A N 1
ATOM 2208 C CA . ALA A 1 284 ? -6.051 -0.029 -16.452 1.00 77.25 284 ALA A CA 1
ATOM 2209 C C . ALA A 1 284 ? -4.747 0.218 -17.221 1.00 77.25 284 ALA A C 1
ATOM 2211 O O . ALA A 1 284 ? -3.781 -0.536 -17.116 1.00 77.25 284 ALA A O 1
ATOM 2212 N N . LYS A 1 285 ? -4.693 1.328 -17.965 1.00 80.88 285 LYS A N 1
ATOM 2213 C CA . LYS A 1 285 ? -3.447 1.813 -18.578 1.00 80.88 285 LYS A CA 1
ATOM 2214 C C . LYS A 1 285 ? -2.460 2.242 -17.485 1.00 80.88 285 LYS A C 1
ATOM 2216 O O . LYS A 1 285 ? -2.876 2.761 -16.448 1.00 80.88 285 LYS A O 1
ATOM 2221 N N . SER A 1 286 ? -1.155 2.129 -17.754 1.00 78.25 286 SER A N 1
ATOM 2222 C CA . SER A 1 286 ? -0.080 2.503 -16.810 1.00 78.25 286 SER A CA 1
ATOM 2223 C C . SER A 1 286 ? -0.252 3.911 -16.211 1.00 78.25 286 SER A C 1
ATOM 2225 O O . SER A 1 286 ? 0.043 4.110 -15.033 1.00 78.25 286 SER A O 1
ATOM 2227 N N . GLY A 1 287 ? -0.804 4.863 -16.973 1.00 78.44 287 GLY A N 1
ATOM 2228 C CA . GLY A 1 287 ? -1.075 6.224 -16.494 1.00 78.44 287 GLY A CA 1
ATOM 2229 C C . GLY A 1 287 ? -2.203 6.316 -15.468 1.00 78.44 287 GLY A C 1
ATOM 2230 O O . GLY A 1 287 ? -2.080 7.057 -14.499 1.00 78.44 287 GLY A O 1
ATOM 2231 N N . ILE A 1 288 ? -3.267 5.522 -15.627 1.00 83.88 288 ILE A N 1
ATOM 2232 C CA . ILE A 1 288 ? -4.380 5.460 -14.665 1.00 83.88 288 ILE A CA 1
ATOM 2233 C C . ILE A 1 288 ? -3.885 4.868 -13.343 1.00 83.88 288 ILE A C 1
ATOM 2235 O O . ILE A 1 288 ? -4.213 5.381 -12.277 1.00 83.88 288 ILE A O 1
ATOM 2239 N N . VAL A 1 289 ? -3.035 3.839 -13.412 1.00 86.12 289 VAL A N 1
ATOM 2240 C CA . VAL A 1 289 ? -2.392 3.253 -12.226 1.00 86.12 289 VAL A CA 1
ATOM 2241 C C . VAL A 1 289 ? -1.501 4.285 -11.524 1.00 86.12 289 VAL A C 1
ATOM 2243 O O . VAL A 1 289 ? -1.553 4.400 -10.303 1.00 86.12 289 VAL A O 1
ATOM 2246 N N . GLY A 1 290 ? -0.738 5.081 -12.282 1.00 83.94 290 GLY A N 1
ATOM 2247 C CA . GLY A 1 290 ? 0.050 6.193 -11.737 1.00 83.94 290 GLY A CA 1
ATOM 2248 C C . GLY A 1 290 ? -0.814 7.228 -11.009 1.00 83.94 290 GLY A C 1
ATOM 2249 O O . GLY A 1 290 ? -0.500 7.606 -9.883 1.00 83.94 290 GLY A O 1
ATOM 2250 N N . LEU A 1 291 ? -1.950 7.619 -11.595 1.00 86.88 291 LEU A N 1
ATOM 2251 C CA . LEU A 1 291 ? -2.881 8.564 -10.975 1.00 86.88 291 LEU A CA 1
ATOM 2252 C C . LEU A 1 291 ? -3.522 8.000 -9.698 1.00 86.88 291 LEU A C 1
ATOM 2254 O O . LEU A 1 291 ? -3.562 8.689 -8.681 1.00 86.88 291 LEU A O 1
ATOM 2258 N N . ALA A 1 292 ? -3.969 6.742 -9.718 1.00 87.38 292 ALA A N 1
ATOM 2259 C CA . ALA A 1 292 ? -4.496 6.066 -8.532 1.00 87.38 292 ALA A CA 1
ATOM 2260 C C . ALA A 1 292 ? -3.446 6.010 -7.408 1.00 87.38 292 ALA A C 1
ATOM 2262 O O . ALA A 1 292 ? -3.743 6.302 -6.246 1.00 87.38 292 ALA A O 1
ATOM 2263 N N . MET A 1 293 ? -2.185 5.728 -7.754 1.00 87.81 293 MET A N 1
ATOM 2264 C CA . MET A 1 293 ? -1.074 5.789 -6.806 1.00 87.81 293 MET A CA 1
ATOM 2265 C C . MET A 1 293 ? -0.872 7.194 -6.224 1.00 87.81 293 MET A C 1
ATOM 2267 O O . MET A 1 293 ? -0.671 7.308 -5.020 1.00 87.81 293 MET A O 1
ATOM 2271 N N . ILE A 1 294 ? -0.979 8.260 -7.023 1.00 88.19 294 ILE A N 1
ATOM 2272 C CA . ILE A 1 294 ? -0.913 9.640 -6.512 1.00 88.19 294 ILE A CA 1
ATOM 2273 C C . ILE A 1 294 ? -2.069 9.908 -5.539 1.00 88.19 294 ILE A C 1
ATOM 2275 O O . ILE A 1 294 ? -1.833 10.381 -4.428 1.00 88.19 294 ILE A O 1
ATOM 2279 N N . CYS A 1 295 ? -3.306 9.573 -5.919 1.00 87.31 295 CYS A N 1
ATOM 2280 C CA . CYS A 1 295 ? -4.484 9.779 -5.075 1.00 87.31 295 CYS A CA 1
ATOM 2281 C C . CYS A 1 295 ? -4.354 9.048 -3.732 1.00 87.31 295 CYS A C 1
ATOM 2283 O O . CYS A 1 295 ? -4.511 9.673 -2.685 1.00 87.31 295 CYS A O 1
ATOM 2285 N N . SER A 1 296 ? -4.009 7.756 -3.748 1.00 87.00 296 SER A N 1
ATOM 2286 C CA . SER A 1 296 ? -3.768 6.980 -2.521 1.00 87.00 296 SER A CA 1
ATOM 2287 C C . SER A 1 296 ? -2.671 7.602 -1.649 1.00 87.00 296 SER A C 1
ATOM 2289 O O . SER A 1 296 ? -2.879 7.799 -0.452 1.00 87.00 296 SER A O 1
ATOM 2291 N N . SER A 1 297 ? -1.538 8.000 -2.238 1.00 86.12 297 SER A N 1
ATOM 2292 C CA . SER A 1 297 ? -0.434 8.640 -1.518 1.00 86.12 297 SER A CA 1
ATOM 2293 C C . SER A 1 297 ? -0.862 9.943 -0.845 1.00 86.12 297 SER A C 1
ATOM 2295 O O . SER A 1 297 ? -0.578 10.125 0.336 1.00 86.12 297 SER A O 1
ATOM 2297 N N . ILE A 1 298 ? -1.604 10.808 -1.541 1.00 84.19 298 ILE A N 1
ATOM 2298 C CA . ILE A 1 298 ? -2.122 12.060 -0.970 1.00 84.19 298 ILE A CA 1
ATOM 2299 C C . ILE A 1 298 ? -3.085 11.769 0.184 1.00 84.19 298 ILE A C 1
ATOM 2301 O O . ILE A 1 298 ? -2.937 12.351 1.254 1.00 84.19 298 ILE A O 1
ATOM 2305 N N . LEU A 1 299 ? -4.035 10.844 0.008 1.00 81.50 299 LEU A N 1
ATOM 2306 C CA . LEU A 1 299 ? -4.984 10.483 1.068 1.00 81.50 299 LEU A CA 1
ATOM 2307 C C . LEU A 1 299 ? -4.261 9.982 2.322 1.00 81.50 299 LEU A C 1
ATOM 2309 O O . LEU A 1 299 ? -4.585 10.410 3.427 1.00 81.50 299 LEU A O 1
ATOM 2313 N N . THR A 1 300 ? -3.239 9.141 2.151 1.00 77.75 300 THR A N 1
ATOM 2314 C CA . THR A 1 300 ? -2.442 8.654 3.283 1.00 77.75 300 THR A CA 1
ATOM 2315 C C . THR A 1 300 ? -1.555 9.731 3.915 1.00 77.75 300 THR A C 1
ATOM 2317 O O . THR A 1 300 ? -1.273 9.649 5.108 1.00 77.75 300 THR A O 1
ATOM 2320 N N . ALA A 1 301 ? -1.119 10.742 3.156 1.00 78.12 301 ALA A N 1
ATOM 2321 C CA . ALA A 1 301 ? -0.372 11.883 3.686 1.00 78.12 301 ALA A CA 1
ATOM 2322 C C . ALA A 1 301 ? -1.274 12.825 4.499 1.00 78.12 301 ALA A C 1
ATOM 2324 O O . ALA A 1 301 ? -0.853 13.332 5.536 1.00 78.12 301 ALA A O 1
ATOM 2325 N N . LEU A 1 302 ? -2.533 13.008 4.082 1.00 80.44 302 LEU A N 1
ATOM 2326 C CA . LEU A 1 302 ? -3.522 13.779 4.842 1.00 80.44 302 LEU A CA 1
ATOM 2327 C C . LEU A 1 302 ? -3.827 13.146 6.206 1.00 80.44 302 LEU A C 1
ATOM 2329 O O . LEU A 1 302 ? -4.035 13.869 7.173 1.00 80.44 302 LEU A O 1
ATOM 2333 N N . ASP A 1 303 ? -3.810 11.815 6.314 1.00 77.25 303 ASP A N 1
ATOM 2334 C CA . ASP A 1 303 ? -3.974 11.135 7.607 1.00 77.25 303 ASP A CA 1
ATOM 2335 C C . ASP A 1 303 ? -2.832 11.443 8.582 1.00 77.25 303 ASP A C 1
ATOM 2337 O O . ASP A 1 303 ? -3.078 11.689 9.767 1.00 77.25 303 ASP A O 1
ATOM 2341 N N . VAL A 1 304 ? -1.595 11.476 8.077 1.00 75.25 304 VAL A N 1
ATOM 2342 C CA . VAL A 1 304 ? -0.414 11.873 8.859 1.00 75.25 304 VAL A CA 1
ATOM 2343 C C . VAL A 1 304 ? -0.532 13.337 9.268 1.00 75.25 304 VAL A C 1
ATOM 2345 O O . VAL A 1 304 ? -0.350 13.666 10.436 1.00 75.25 304 VAL A O 1
ATOM 2348 N N . TRP A 1 305 ? -0.928 14.204 8.336 1.00 77.81 305 TRP A N 1
ATOM 2349 C CA . TRP A 1 305 ? -1.145 15.621 8.615 1.00 77.81 305 TRP A CA 1
ATOM 2350 C C . TRP A 1 305 ? -2.187 15.842 9.718 1.00 77.81 305 TRP A C 1
ATOM 2352 O O . TRP A 1 305 ? -1.946 16.583 10.671 1.00 77.81 305 TRP A O 1
ATOM 2362 N N . ASP A 1 306 ? -3.324 15.148 9.640 1.00 78.38 306 ASP A N 1
ATOM 2363 C CA . ASP A 1 306 ? -4.376 15.220 10.654 1.00 78.38 306 ASP A CA 1
ATOM 2364 C C . ASP A 1 306 ? -3.887 14.706 12.016 1.00 78.38 306 ASP A C 1
ATOM 2366 O O . ASP A 1 306 ? -4.362 15.168 13.055 1.00 78.38 306 ASP A O 1
ATOM 2370 N N . ARG A 1 307 ? -2.961 13.740 12.039 1.00 73.12 307 ARG A N 1
ATOM 2371 C CA . ARG A 1 307 ? -2.336 13.239 13.268 1.00 73.12 307 ARG A CA 1
ATOM 2372 C C . ARG A 1 307 ? -1.399 14.271 13.887 1.00 73.12 307 ARG A C 1
ATOM 2374 O O . ARG A 1 307 ? -1.619 14.623 15.044 1.00 73.12 307 ARG A O 1
ATOM 2381 N N . CYS A 1 308 ? -0.461 14.812 13.115 1.00 75.38 308 CYS A N 1
ATOM 2382 C CA . CYS A 1 308 ? 0.428 15.880 13.569 1.00 75.38 308 CYS A CA 1
ATOM 2383 C C . CYS A 1 308 ? -0.380 17.087 14.071 1.00 75.38 308 CYS A C 1
ATOM 2385 O O . CYS A 1 308 ? -0.128 17.607 15.152 1.00 75.38 308 CYS A O 1
ATOM 2387 N N . GLY A 1 309 ? -1.438 17.479 13.354 1.00 76.19 309 GLY A N 1
ATOM 2388 C CA . GLY A 1 309 ? -2.319 18.570 13.774 1.00 76.19 309 GLY A CA 1
ATOM 2389 C C . GLY A 1 309 ? -3.045 18.319 15.103 1.00 76.19 309 GLY A C 1
ATOM 2390 O O . GLY A 1 309 ? -3.336 19.274 15.824 1.00 76.19 309 GLY A O 1
ATOM 2391 N N . ARG A 1 310 ? -3.342 17.060 15.459 1.00 76.00 310 ARG A N 1
ATOM 2392 C CA . ARG A 1 310 ? -3.902 16.713 16.780 1.00 76.00 310 ARG A CA 1
ATOM 2393 C C . ARG A 1 310 ? -2.850 16.782 17.879 1.00 76.00 310 ARG A C 1
ATOM 2395 O O . ARG A 1 310 ? -3.149 17.322 18.936 1.00 76.00 310 ARG A O 1
ATOM 2402 N N . GLU A 1 311 ? -1.651 16.269 17.622 1.00 73.69 311 GLU A N 1
ATOM 2403 C CA . GLU A 1 311 ? -0.529 16.324 18.568 1.00 73.69 311 GLU A CA 1
ATOM 2404 C C . GLU A 1 311 ? -0.167 17.785 18.888 1.00 73.69 311 GLU A C 1
ATOM 2406 O O . GLU A 1 311 ? -0.056 18.152 20.054 1.00 73.69 311 GLU A O 1
ATOM 2411 N N . VAL A 1 312 ? -0.160 18.659 17.874 1.00 70.88 312 VAL A N 1
ATOM 2412 C CA . VAL A 1 312 ? 0.037 20.110 18.037 1.00 70.88 312 VAL A CA 1
ATOM 2413 C C . VAL A 1 312 ? -1.057 20.757 18.889 1.00 70.88 312 VAL A C 1
ATOM 2415 O O . VAL A 1 312 ? -0.765 21.600 19.731 1.00 70.88 312 VAL A O 1
ATOM 2418 N N . LYS A 1 313 ? -2.327 20.381 18.690 1.00 74.12 313 LYS A N 1
ATOM 2419 C CA . LYS A 1 313 ? -3.434 20.904 19.507 1.00 74.12 313 LYS A CA 1
ATOM 2420 C C . LYS A 1 313 ? -3.385 20.419 20.954 1.00 74.12 313 LYS A C 1
ATOM 2422 O O . LYS A 1 313 ? -3.910 21.115 21.808 1.00 74.12 313 LYS A O 1
ATOM 2427 N N . ALA A 1 314 ? -2.825 19.238 21.207 1.00 73.56 314 ALA A N 1
ATOM 2428 C CA . ALA A 1 314 ? -2.704 18.672 22.548 1.00 73.56 314 ALA A CA 1
ATOM 2429 C C . ALA A 1 314 ? -1.498 19.229 23.324 1.00 73.56 314 ALA A C 1
ATOM 2431 O O . ALA A 1 314 ? -1.521 19.236 24.549 1.00 73.56 314 ALA A O 1
ATOM 2432 N N . ALA A 1 315 ? -0.457 19.685 22.621 1.00 70.75 315 ALA A N 1
ATOM 2433 C CA . ALA A 1 315 ? 0.734 20.296 23.212 1.00 70.75 315 ALA A CA 1
ATOM 2434 C C . ALA A 1 315 ? 0.574 21.795 23.544 1.00 70.75 315 ALA A C 1
ATOM 2436 O O . ALA A 1 315 ? 1.498 22.394 24.094 1.00 70.75 315 ALA A O 1
ATOM 2437 N N . ARG A 1 316 ? -0.562 22.402 23.184 1.00 55.56 316 ARG A N 1
ATOM 2438 C CA . ARG A 1 316 ? -0.891 23.813 23.417 1.00 55.56 316 ARG A CA 1
ATOM 2439 C C . ARG A 1 316 ? -1.927 23.953 24.522 1.00 55.56 316 ARG A C 1
ATOM 2441 O O . ARG A 1 316 ? -1.793 24.926 25.293 1.00 55.56 316 ARG A O 1
#